Protein AF-A0A521TVI6-F1 (afdb_monomer_lite)

Foldseek 3Di:
DDDDDDDDDDDDDDDDDDDDDDDDDDDDDDDDDDDDDDDDDDDDDDDDDDDDDDDDDDDDDDDDDDDDDDDPDDDDDDDDDDDDPDDDDDDDDDDDDDDDDDDDDDDDDDDDDPPPPPPPPPPPPPPDDDPVNVVVVVVVVVVCCVVVVVVVVVVVLVVQLVQVVVQQVLLVQLQVVLQVVCVVVVQRWGAWWAFPVPDAAAQDWAAADQVNQCVTPRSVSSVDGDRGTHQWTWTWDIDSFKIKIKTWHHNHRDPDIWMWIKMWGDDPNDIDIDDIDTDPSDD

Secondary structure (DSSP, 8-state):
------------------------------PPPP--------------------PPP-------------------------------------PPP------------------------------PPPHHHHHHHHHHHHHHHHHHHHHHHHHHHHHHHHHHHHHHHHHHHHHHHHHHHHHHTT---PPPEEEESSS---SSPBPP-HHHHHHSHHHHHHT----S-BSSEEEEEE-SSEEEEEEEE-SS-SSS-EEEEEEEEEETTEEEEPPPEEESS--

pLDDT: mean 70.64, std 24.31, range [31.67, 97.88]

Radius of gyration: 43.52 Å; chains: 1; bounding box: 159×69×102 Å

Structure (mmCIF, N/CA/C/O backbone):
data_AF-A0A521TVI6-F1
#
_entry.id   AF-A0A521TVI6-F1
#
loop_
_atom_site.group_PDB
_atom_site.id
_atom_site.type_symbol
_atom_site.label_atom_id
_atom_site.label_alt_id
_atom_site.label_comp_id
_atom_site.label_asym_id
_atom_site.label_entity_id
_atom_site.label_seq_id
_atom_site.pdbx_PDB_ins_code
_atom_site.Cartn_x
_atom_site.Cartn_y
_atom_site.Cartn_z
_atom_site.occupancy
_atom_site.B_iso_or_equiv
_atom_site.auth_seq_id
_atom_site.auth_comp_id
_atom_site.auth_asym_id
_atom_site.auth_atom_id
_atom_site.pdbx_PDB_model_num
ATOM 1 N N . MET A 1 1 ? 85.795 -4.656 10.833 1.00 37.31 1 MET A N 1
ATOM 2 C CA . MET A 1 1 ? 85.989 -5.191 9.469 1.00 37.31 1 MET A CA 1
ATOM 3 C C . MET A 1 1 ? 84.798 -4.798 8.601 1.00 37.31 1 MET A C 1
ATOM 5 O O . MET A 1 1 ? 83.699 -5.205 8.928 1.00 37.31 1 MET A O 1
ATOM 9 N N . VAL A 1 2 ? 85.069 -3.986 7.564 1.00 40.09 2 VAL A N 1
ATOM 10 C CA . VAL A 1 2 ? 84.454 -3.986 6.208 1.00 40.09 2 VAL A CA 1
ATOM 11 C C . VAL A 1 2 ? 82.924 -3.766 6.133 1.00 40.09 2 VAL A C 1
ATOM 13 O O . VAL A 1 2 ? 82.156 -4.646 6.480 1.00 40.09 2 VAL A O 1
ATOM 16 N N . ALA A 1 3 ? 82.442 -2.541 5.858 1.00 42.25 3 ALA A N 1
ATOM 17 C CA . ALA A 1 3 ? 82.141 -1.938 4.532 1.00 42.25 3 ALA A CA 1
ATOM 18 C C . ALA A 1 3 ? 80.936 -2.608 3.815 1.00 42.25 3 ALA A C 1
ATOM 20 O O . ALA A 1 3 ? 80.924 -3.815 3.649 1.00 42.25 3 ALA A O 1
ATOM 21 N N . ALA A 1 4 ? 79.887 -1.895 3.379 1.00 48.59 4 ALA A N 1
ATOM 22 C CA . ALA A 1 4 ? 79.954 -1.006 2.218 1.00 48.59 4 ALA A CA 1
ATOM 23 C C . ALA A 1 4 ? 78.851 0.081 2.152 1.00 48.59 4 ALA A C 1
ATOM 25 O O . ALA A 1 4 ? 77.719 -0.080 2.597 1.00 48.59 4 ALA A O 1
ATOM 26 N N . ARG A 1 5 ? 79.259 1.185 1.518 1.00 50.66 5 ARG A N 1
ATOM 27 C CA . ARG A 1 5 ? 78.551 2.399 1.078 1.00 50.66 5 ARG A CA 1
ATOM 28 C C . ARG A 1 5 ? 78.097 2.240 -0.383 1.00 50.66 5 ARG A C 1
ATOM 30 O O . ARG A 1 5 ? 78.875 1.710 -1.168 1.00 50.66 5 ARG A O 1
ATOM 37 N N . SER A 1 6 ? 77.001 2.891 -0.788 1.00 49.97 6 SER A N 1
ATOM 38 C CA . SER A 1 6 ? 76.858 3.536 -2.117 1.00 49.97 6 SER A CA 1
ATOM 39 C C . SER A 1 6 ? 75.683 4.534 -2.081 1.00 49.97 6 SER A C 1
ATOM 41 O O . SER A 1 6 ? 74.563 4.126 -1.804 1.00 49.97 6 SER A O 1
ATOM 43 N N . ARG A 1 7 ? 75.931 5.854 -1.973 1.00 51.94 7 ARG A N 1
ATOM 44 C CA . ARG A 1 7 ? 75.989 6.891 -3.045 1.00 51.94 7 ARG A CA 1
ATOM 45 C C . ARG A 1 7 ? 74.687 7.022 -3.860 1.00 51.94 7 ARG A C 1
ATOM 47 O O . ARG A 1 7 ? 74.308 6.103 -4.562 1.00 51.94 7 ARG A O 1
ATOM 54 N N . HIS A 1 8 ? 73.916 8.094 -3.641 1.00 44.41 8 HIS A N 1
ATOM 55 C CA . HIS A 1 8 ? 73.967 9.412 -4.322 1.00 44.41 8 HIS A CA 1
ATOM 56 C C . HIS A 1 8 ? 73.487 9.395 -5.784 1.00 44.41 8 HIS A C 1
ATOM 58 O O . HIS A 1 8 ? 74.221 8.918 -6.640 1.00 44.41 8 HIS A O 1
ATOM 64 N N . GLN A 1 9 ? 72.358 10.068 -6.062 1.00 47.34 9 GLN A N 1
ATOM 65 C CA . GLN A 1 9 ? 72.306 11.319 -6.848 1.00 47.34 9 GLN A CA 1
ATOM 66 C C . GLN A 1 9 ? 70.914 12.002 -6.750 1.00 47.34 9 GLN A C 1
ATOM 68 O O . GLN A 1 9 ? 69.881 11.348 -6.820 1.00 47.34 9 GLN A O 1
ATOM 73 N N . HIS A 1 10 ? 70.944 13.320 -6.514 1.00 45.84 10 HIS A N 1
ATOM 74 C CA . HIS A 1 10 ? 69.866 14.336 -6.554 1.00 45.84 10 HIS A CA 1
ATOM 75 C C . HIS A 1 10 ? 69.701 14.886 -8.008 1.00 45.84 10 HIS A C 1
ATOM 77 O O . HIS A 1 10 ? 70.364 14.317 -8.876 1.00 45.84 10 HIS A O 1
ATOM 83 N N . PRO A 1 11 ? 69.050 16.045 -8.327 1.00 62.00 11 PRO A N 1
ATOM 84 C CA . PRO A 1 11 ? 68.030 16.897 -7.653 1.00 62.00 11 PRO A CA 1
ATOM 85 C C . PRO A 1 11 ? 66.870 17.388 -8.579 1.00 62.00 11 PRO A C 1
ATOM 87 O O . PRO A 1 11 ? 66.845 17.086 -9.765 1.00 62.00 11 PRO A O 1
ATOM 90 N N . HIS A 1 12 ? 65.990 18.232 -7.999 1.00 44.62 12 HIS A N 1
ATOM 91 C CA . HIS A 1 12 ? 65.273 19.430 -8.527 1.00 44.62 12 HIS A CA 1
ATOM 92 C C . HIS A 1 12 ? 63.755 19.365 -8.225 1.00 44.62 12 HIS A C 1
ATOM 94 O O . HIS A 1 12 ? 63.050 18.552 -8.802 1.00 44.62 12 HIS A O 1
ATOM 100 N N . ALA A 1 13 ? 63.249 19.983 -7.139 1.00 41.56 13 ALA A N 1
ATOM 101 C CA . ALA A 1 13 ? 62.879 21.410 -6.951 1.00 41.56 13 ALA A CA 1
ATOM 102 C C . ALA A 1 13 ? 61.724 21.849 -7.886 1.00 41.56 13 ALA A C 1
ATOM 104 O O . ALA A 1 13 ? 61.851 21.670 -9.085 1.00 41.56 13 ALA A O 1
ATOM 105 N N . ALA A 1 14 ? 60.606 22.474 -7.492 1.00 51.25 14 ALA A N 1
ATOM 106 C CA . ALA A 1 14 ? 60.060 22.976 -6.224 1.00 51.25 14 ALA A CA 1
ATOM 107 C C . ALA A 1 14 ? 58.521 23.240 -6.443 1.00 51.25 14 ALA A C 1
ATOM 109 O O . ALA A 1 14 ? 57.920 22.460 -7.173 1.00 51.25 14 ALA A O 1
ATOM 110 N N . PRO A 1 15 ? 57.829 24.233 -5.839 1.00 51.81 15 PRO A N 1
ATOM 111 C CA . PRO A 1 15 ? 56.794 24.029 -4.816 1.00 51.81 15 PRO A CA 1
ATOM 112 C C . PRO A 1 15 ? 55.388 24.570 -5.192 1.00 51.81 15 PRO A C 1
ATOM 114 O O . PRO A 1 15 ? 55.224 25.237 -6.207 1.00 51.81 15 PRO A O 1
ATOM 117 N N . GLY A 1 16 ? 54.390 24.379 -4.314 1.00 40.59 16 GLY A N 1
ATOM 118 C CA . GLY A 1 16 ? 53.224 25.280 -4.259 1.00 40.59 16 GLY A CA 1
ATOM 119 C C . GLY A 1 16 ? 51.870 24.648 -3.929 1.00 40.59 16 GLY A C 1
ATOM 120 O O . GLY A 1 16 ? 51.081 24.353 -4.815 1.00 40.59 16 GLY A O 1
ATOM 121 N N . THR A 1 17 ? 51.589 24.507 -2.634 1.00 42.97 17 THR A N 1
ATOM 122 C CA . THR A 1 17 ? 50.255 24.438 -1.997 1.00 42.97 17 THR A CA 1
ATOM 123 C C . THR A 1 17 ? 49.372 25.627 -2.434 1.00 42.97 17 THR A C 1
ATOM 125 O O . THR A 1 17 ? 49.917 26.699 -2.657 1.00 42.97 17 THR A O 1
ATOM 128 N N . SER A 1 18 ? 48.039 25.567 -2.546 1.00 38.59 18 SER A N 1
ATOM 129 C CA . SER A 1 18 ? 47.108 25.489 -1.408 1.00 38.59 18 SER A CA 1
ATOM 130 C C . SER A 1 18 ? 45.623 25.521 -1.849 1.00 38.59 18 SER A C 1
ATOM 132 O O . SER A 1 18 ? 45.249 26.353 -2.665 1.00 38.59 18 SER A O 1
ATOM 134 N N . VAL A 1 19 ? 44.799 24.683 -1.201 1.00 42.38 19 VAL A N 1
ATOM 135 C CA . VAL A 1 19 ? 43.478 24.981 -0.582 1.00 42.38 19 VAL A CA 1
ATOM 136 C C . VAL A 1 19 ? 42.316 25.542 -1.442 1.00 42.38 19 VAL A C 1
ATOM 138 O O . VAL A 1 19 ? 42.231 26.727 -1.720 1.00 42.38 19 VAL A O 1
ATOM 141 N N . GLY A 1 20 ? 41.344 24.668 -1.743 1.00 39.41 20 GLY A N 1
ATOM 142 C CA . GLY A 1 20 ? 39.986 24.647 -1.152 1.00 39.41 20 GLY A CA 1
ATOM 143 C C . GLY A 1 20 ? 39.009 25.847 -1.212 1.00 39.41 20 GLY A C 1
ATOM 144 O O . GLY A 1 20 ? 39.080 26.716 -0.354 1.00 39.41 20 GLY A O 1
ATOM 145 N N . HIS A 1 21 ? 37.956 25.677 -2.044 1.00 39.56 21 HIS A N 1
ATOM 146 C CA . HIS A 1 21 ? 36.517 26.059 -1.878 1.00 39.56 21 HIS A CA 1
ATOM 147 C C . HIS A 1 21 ? 36.108 27.554 -1.988 1.00 39.56 21 HIS A C 1
ATOM 149 O O . HIS A 1 21 ? 36.917 28.425 -1.698 1.00 39.56 21 HIS A O 1
ATOM 155 N N . PRO A 1 22 ? 34.814 27.900 -2.224 1.00 47.47 22 PRO A N 1
ATOM 156 C CA . PRO A 1 22 ? 33.768 27.310 -3.079 1.00 47.47 22 PRO A CA 1
ATOM 157 C C . PRO A 1 22 ? 33.144 28.343 -4.065 1.00 47.47 22 PRO A C 1
ATOM 159 O O . PRO A 1 22 ? 33.321 29.551 -3.938 1.00 47.47 22 PRO A O 1
ATOM 162 N N . CYS A 1 23 ? 32.362 27.867 -5.043 1.00 34.25 23 CYS A N 1
ATOM 163 C CA . CYS A 1 23 ? 31.588 28.716 -5.960 1.00 34.25 23 CYS A CA 1
ATOM 164 C C . CYS A 1 23 ? 30.374 29.358 -5.266 1.00 34.25 23 CYS A C 1
ATOM 166 O O . CYS A 1 23 ? 29.476 28.657 -4.805 1.00 34.25 23 CYS A O 1
ATOM 168 N N . THR A 1 24 ? 30.299 30.689 -5.290 1.00 39.38 24 THR A N 1
ATOM 169 C CA . THR A 1 24 ? 29.075 31.460 -5.024 1.00 39.38 24 THR A CA 1
ATOM 170 C C . THR A 1 24 ? 28.663 32.225 -6.278 1.00 39.38 24 THR A C 1
ATOM 172 O O . THR A 1 24 ? 29.414 33.066 -6.770 1.00 39.38 24 THR A O 1
ATOM 175 N N . LEU A 1 25 ? 27.456 31.945 -6.772 1.00 42.22 25 LEU A N 1
ATOM 176 C CA . LEU A 1 25 ? 26.768 32.709 -7.812 1.00 42.22 25 LEU A CA 1
ATOM 177 C C . LEU A 1 25 ? 26.303 34.063 -7.259 1.00 42.22 25 LEU A C 1
ATOM 179 O O . LEU A 1 25 ? 25.653 34.122 -6.215 1.00 42.22 25 LEU A O 1
ATOM 183 N N . LYS A 1 26 ? 26.574 35.146 -7.996 1.00 33.47 26 LYS A N 1
ATOM 184 C CA . LYS A 1 26 ? 25.921 36.445 -7.805 1.00 33.47 26 LYS A CA 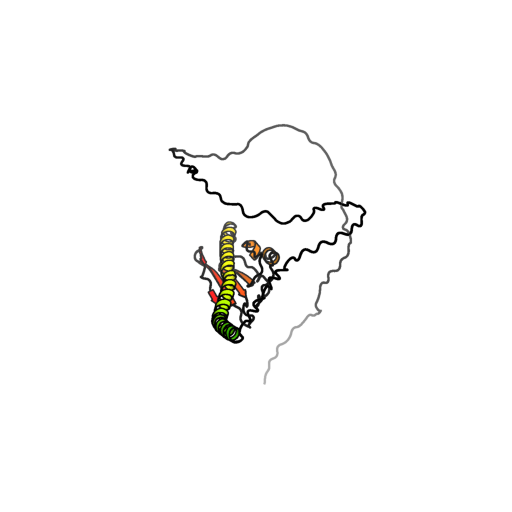1
ATOM 185 C C . LYS A 1 26 ? 25.581 37.055 -9.165 1.00 33.47 26 LYS A C 1
ATOM 187 O O . LYS A 1 26 ? 26.403 37.062 -10.073 1.00 33.47 26 LYS A O 1
ATOM 192 N N . ALA A 1 27 ? 24.337 37.511 -9.277 1.00 42.59 27 ALA A N 1
ATOM 193 C CA . ALA A 1 27 ? 23.729 38.120 -10.454 1.00 42.59 27 ALA A CA 1
ATOM 194 C C . ALA A 1 27 ? 24.432 39.418 -10.895 1.00 42.59 27 ALA A C 1
ATOM 196 O O . ALA A 1 27 ? 24.873 40.197 -10.051 1.00 42.59 27 ALA A O 1
ATOM 197 N N . GLY A 1 28 ? 24.467 39.680 -12.207 1.00 34.28 28 GLY A N 1
ATOM 198 C CA . GLY A 1 28 ? 25.013 40.926 -12.752 1.00 34.28 28 GLY A CA 1
ATOM 199 C C . GLY A 1 28 ? 25.040 40.985 -14.279 1.00 34.28 28 GLY A C 1
ATOM 200 O O . GLY A 1 28 ? 26.025 40.631 -14.908 1.00 34.28 28 GLY A O 1
ATOM 201 N N . ASN A 1 29 ? 23.927 41.447 -14.837 1.00 41.88 29 ASN A N 1
ATOM 202 C CA . ASN A 1 29 ? 23.701 42.010 -16.169 1.00 41.88 29 ASN A CA 1
ATOM 203 C C . ASN A 1 29 ? 24.924 42.698 -16.836 1.00 41.88 29 ASN A C 1
ATOM 205 O O . ASN A 1 29 ? 25.321 43.756 -16.357 1.00 41.88 29 ASN A O 1
ATOM 209 N N . VAL A 1 30 ? 25.440 42.192 -17.971 1.00 40.28 30 VAL A N 1
ATOM 210 C CA . VAL A 1 30 ? 26.158 42.992 -18.996 1.00 40.28 30 VAL A CA 1
ATOM 211 C C . VAL A 1 30 ? 26.038 42.299 -20.364 1.00 40.28 30 VAL A C 1
ATOM 213 O O . VAL A 1 30 ? 26.246 41.094 -20.471 1.00 40.28 30 VAL A O 1
ATOM 216 N N . GLY A 1 31 ? 25.641 43.057 -21.388 1.00 35.75 31 GLY A N 1
ATOM 217 C CA . GLY A 1 31 ? 25.237 42.562 -22.705 1.00 35.75 31 GLY A CA 1
ATOM 218 C C . GLY A 1 31 ? 26.348 42.013 -23.605 1.00 35.75 31 GLY A C 1
ATOM 219 O O . GLY A 1 31 ? 27.528 42.318 -23.451 1.00 35.75 31 GLY A O 1
ATOM 220 N N . CYS A 1 32 ? 25.921 41.241 -24.606 1.00 33.50 32 CYS A N 1
ATOM 221 C CA . CYS A 1 32 ? 26.752 40.815 -25.729 1.00 33.50 32 CYS A CA 1
ATOM 222 C C . CYS A 1 32 ? 26.485 41.692 -26.967 1.00 33.50 32 CYS A C 1
ATOM 224 O O . CYS A 1 32 ? 25.325 42.013 -27.240 1.00 33.50 32 CYS A O 1
ATOM 226 N N . PRO A 1 33 ? 27.531 42.065 -27.727 1.00 47.97 33 PRO A N 1
ATOM 227 C CA . PRO A 1 33 ? 27.401 42.847 -28.943 1.00 47.97 33 PRO A CA 1
ATOM 228 C C . PRO A 1 33 ? 27.082 41.973 -30.166 1.00 47.97 33 PRO A C 1
ATOM 230 O O . PRO A 1 33 ? 27.445 40.803 -30.259 1.00 47.97 33 PRO A O 1
ATOM 233 N N . ILE A 1 34 ? 26.406 42.622 -31.107 1.00 47.62 34 ILE A N 1
ATOM 234 C CA . ILE A 1 34 ? 26.083 42.213 -32.477 1.00 47.62 34 ILE A CA 1
ATOM 235 C C . ILE A 1 34 ? 27.384 41.964 -33.269 1.00 47.62 34 ILE A C 1
ATOM 237 O O . ILE A 1 34 ? 28.386 42.638 -33.015 1.00 47.62 34 ILE A O 1
ATOM 241 N N . PRO A 1 35 ? 27.351 41.123 -34.315 1.00 43.41 35 PRO A N 1
ATOM 242 C CA . PRO A 1 35 ? 27.855 41.621 -35.590 1.00 43.41 35 PRO A CA 1
ATOM 243 C C . PRO A 1 35 ? 26.859 41.420 -36.734 1.00 43.41 35 PRO A C 1
ATOM 245 O O . PRO A 1 35 ? 26.353 40.334 -37.008 1.00 43.41 35 PRO A O 1
ATOM 248 N N . SER A 1 36 ? 26.595 42.539 -37.393 1.00 43.66 36 SER A N 1
ATOM 249 C CA . SER A 1 36 ? 25.948 42.689 -38.683 1.00 43.66 36 SER A CA 1
ATOM 250 C C . SER A 1 36 ? 26.912 42.329 -39.817 1.00 43.66 36 SER A C 1
ATOM 252 O O . SER A 1 36 ? 28.081 42.702 -39.783 1.00 43.66 36 SER A O 1
ATOM 254 N N . SER A 1 37 ? 26.391 41.664 -40.851 1.00 36.97 37 SER A N 1
ATOM 255 C CA . SER A 1 37 ? 26.458 42.065 -42.272 1.00 36.97 37 SER A CA 1
ATOM 256 C C . SER A 1 37 ? 26.536 40.856 -43.209 1.00 36.97 37 SER A C 1
ATOM 258 O O . SER A 1 37 ? 27.515 40.122 -43.223 1.00 36.97 37 SER A O 1
ATOM 260 N N . LEU A 1 38 ? 25.479 40.671 -44.002 1.00 41.81 38 LEU A N 1
ATOM 261 C CA . LEU A 1 38 ? 25.538 40.500 -45.458 1.00 41.81 38 LEU A CA 1
ATOM 262 C C . LEU A 1 38 ? 24.100 40.424 -45.978 1.00 41.81 38 LEU A C 1
ATOM 264 O O . LEU A 1 38 ? 23.424 39.402 -45.914 1.00 41.81 38 LEU A O 1
ATOM 268 N N . THR A 1 39 ? 23.626 41.578 -46.428 1.00 42.38 39 THR A N 1
ATOM 269 C CA . THR A 1 39 ? 22.521 41.727 -47.369 1.00 42.38 39 THR A CA 1
ATOM 270 C C . THR A 1 39 ? 23.005 41.291 -48.750 1.00 42.38 39 THR A C 1
ATOM 272 O O . THR A 1 39 ? 24.037 41.795 -49.185 1.00 42.38 39 THR A O 1
ATOM 275 N N . ASP A 1 40 ? 22.258 40.449 -49.456 1.00 32.84 40 ASP A N 1
ATOM 276 C CA . ASP A 1 40 ? 21.719 40.883 -50.746 1.00 32.84 40 ASP A CA 1
ATOM 277 C C . ASP A 1 40 ? 20.507 40.044 -51.154 1.00 32.84 40 ASP A C 1
ATOM 279 O O . ASP A 1 40 ? 20.366 38.861 -50.841 1.00 32.84 40 ASP A O 1
ATOM 283 N N . GLU A 1 41 ? 19.602 40.753 -51.795 1.00 37.38 41 GLU A N 1
ATOM 284 C CA . GLU A 1 41 ? 18.241 40.428 -52.143 1.00 37.38 41 GLU A CA 1
ATOM 285 C C . GLU A 1 41 ? 18.184 39.832 -53.560 1.00 37.38 41 GLU A C 1
ATOM 287 O O . GLU A 1 41 ? 18.997 40.143 -54.426 1.00 37.38 41 GLU A O 1
ATOM 292 N N . SER A 1 42 ? 17.114 39.080 -53.824 1.00 36.16 42 SER A N 1
ATOM 293 C CA . SER A 1 42 ? 16.306 39.161 -55.051 1.00 36.16 42 SER A CA 1
ATOM 294 C C . SER A 1 42 ? 16.189 37.920 -55.956 1.00 36.16 42 SER A C 1
ATOM 296 O O . SER A 1 42 ? 17.144 37.279 -56.381 1.00 36.16 42 SER A O 1
ATOM 298 N N . ARG A 1 43 ? 14.914 37.723 -56.332 1.00 32.69 43 ARG A N 1
ATOM 299 C CA . ARG A 1 43 ? 14.330 37.024 -57.494 1.00 32.69 43 ARG A CA 1
ATOM 300 C C . ARG A 1 43 ? 13.912 35.557 -57.375 1.00 32.69 43 ARG A C 1
ATOM 302 O O . ARG A 1 43 ? 14.616 34.622 -57.726 1.00 32.69 43 ARG A O 1
ATOM 309 N N . HIS A 1 44 ? 12.607 35.426 -57.121 1.00 39.28 44 HIS A N 1
ATOM 310 C CA . HIS A 1 44 ? 11.705 34.566 -57.897 1.00 39.28 44 HIS A CA 1
ATOM 311 C C . HIS A 1 44 ? 11.908 34.697 -59.423 1.00 39.28 44 HIS A C 1
ATOM 313 O O . HIS A 1 44 ? 12.157 35.800 -59.919 1.00 39.28 44 HIS A O 1
ATOM 319 N N . PRO A 1 45 ? 11.666 33.610 -60.181 1.00 50.25 45 PRO A N 1
ATOM 320 C CA . PRO A 1 45 ? 10.390 33.510 -60.896 1.00 50.25 45 PRO A CA 1
ATOM 321 C C . PRO A 1 45 ? 9.732 32.116 -60.874 1.00 50.25 45 PRO A C 1
ATOM 323 O O . PRO A 1 45 ? 10.325 31.098 -60.535 1.00 50.25 45 PRO A O 1
ATOM 326 N N . LYS A 1 46 ? 8.445 32.133 -61.234 1.00 40.00 46 LYS A N 1
ATOM 327 C CA . LYS A 1 46 ? 7.496 31.019 -61.356 1.00 40.00 46 LYS A CA 1
ATOM 328 C C . LYS A 1 46 ? 7.855 30.052 -62.496 1.00 40.00 46 LYS A C 1
ATOM 330 O O . LYS A 1 46 ? 8.259 30.514 -63.558 1.00 40.00 46 LYS A O 1
ATOM 335 N N . GLY A 1 47 ? 7.474 28.776 -62.346 1.00 33.88 47 GLY A N 1
ATOM 336 C CA . GLY A 1 47 ? 6.942 27.997 -63.472 1.00 33.88 47 GLY A CA 1
ATOM 337 C C . GLY A 1 47 ? 7.246 26.494 -63.521 1.00 33.88 47 GLY A C 1
ATOM 338 O O . GLY A 1 47 ? 8.342 26.109 -63.890 1.00 33.88 47 GLY A O 1
ATOM 339 N N . VAL A 1 48 ? 6.176 25.705 -63.339 1.00 34.62 48 VAL A N 1
ATOM 340 C CA . VAL A 1 48 ? 5.828 24.466 -64.077 1.00 34.62 48 VAL A CA 1
ATOM 341 C C . VAL A 1 48 ? 6.549 23.148 -63.730 1.00 34.62 48 VAL A C 1
ATOM 343 O O . VAL A 1 48 ? 7.719 22.962 -64.027 1.00 34.62 48 VAL A O 1
ATOM 346 N N . GLY A 1 49 ? 5.745 22.159 -63.303 1.00 32.59 49 GLY A N 1
ATOM 347 C CA . GLY A 1 49 ? 5.829 20.798 -63.855 1.00 32.59 49 GLY A CA 1
ATOM 348 C C . GLY A 1 49 ? 5.985 19.637 -62.867 1.00 32.59 49 GLY A C 1
ATOM 349 O O . GLY A 1 49 ? 7.073 19.430 -62.363 1.00 32.59 49 GLY A O 1
ATOM 350 N N . GLN A 1 50 ? 4.914 18.833 -62.752 1.00 38.09 50 GLN A N 1
ATOM 351 C CA . GLN A 1 50 ? 4.903 17.361 -62.567 1.00 38.09 50 GLN A CA 1
ATOM 352 C C . GLN A 1 50 ? 5.475 16.835 -61.226 1.00 38.09 50 GLN A C 1
ATOM 354 O O . GLN A 1 50 ? 6.615 17.064 -60.873 1.00 38.09 50 GLN A O 1
ATOM 359 N N . GLY A 1 51 ? 4.737 16.137 -60.362 1.00 32.78 51 GLY A N 1
ATOM 360 C CA . GLY A 1 51 ? 3.844 15.019 -60.643 1.00 32.78 51 GLY A CA 1
ATOM 361 C C . GLY A 1 51 ? 4.574 13.707 -60.343 1.00 32.78 51 GLY A C 1
ATOM 362 O O . GLY A 1 51 ? 5.275 13.206 -61.208 1.00 32.78 51 GLY A O 1
ATOM 363 N N . SER A 1 52 ? 4.429 13.166 -59.128 1.00 39.84 52 SER A N 1
ATOM 364 C CA . SER A 1 52 ? 4.241 11.725 -58.854 1.00 39.84 52 SER A CA 1
ATOM 365 C C . SER A 1 52 ? 4.386 11.420 -57.360 1.00 39.84 52 SER A C 1
ATOM 367 O O . SER A 1 52 ? 5.449 11.533 -56.758 1.00 39.84 52 SER A O 1
ATOM 369 N N . CYS A 1 53 ? 3.267 11.010 -56.769 1.00 31.67 53 CYS A N 1
ATOM 370 C CA . CYS A 1 53 ? 3.227 10.261 -55.526 1.00 31.67 53 CYS A CA 1
ATOM 371 C C . CYS A 1 53 ? 3.753 8.847 -55.801 1.00 31.67 53 CYS A C 1
ATOM 373 O O . CYS A 1 53 ? 3.314 8.191 -56.747 1.00 31.67 53 CYS A O 1
ATOM 375 N N . PHE A 1 54 ? 4.690 8.390 -54.979 1.00 32.28 54 PHE A N 1
ATOM 376 C CA . PHE A 1 54 ? 5.227 7.038 -55.029 1.00 32.28 54 PHE A CA 1
ATOM 377 C C . PHE A 1 54 ? 4.268 6.096 -54.282 1.00 32.28 54 PHE A C 1
ATOM 379 O O . PHE A 1 54 ? 4.095 6.224 -53.072 1.00 32.28 54 PHE A O 1
ATOM 386 N N . ASN A 1 55 ? 3.619 5.181 -55.008 1.00 49.44 55 ASN A N 1
ATOM 387 C CA . ASN A 1 55 ? 2.860 4.061 -54.439 1.00 49.44 55 ASN A CA 1
ATOM 388 C C . ASN A 1 55 ? 3.766 2.818 -54.326 1.00 49.44 55 ASN A C 1
ATOM 390 O O . ASN A 1 55 ? 4.540 2.564 -55.251 1.00 49.44 55 ASN A O 1
ATOM 394 N N . PRO A 1 56 ? 3.626 1.986 -53.278 1.00 56.69 56 PRO A N 1
ATOM 395 C CA . PRO A 1 56 ? 4.166 0.627 -53.260 1.00 56.69 56 PRO A CA 1
ATOM 396 C C . PRO A 1 56 ? 3.259 -0.367 -54.027 1.00 56.69 56 PRO A C 1
ATOM 398 O O . PRO A 1 56 ? 2.036 -0.196 -54.033 1.00 56.69 56 PRO A O 1
ATOM 401 N N . PRO A 1 57 ? 3.814 -1.422 -54.659 1.00 53.19 57 PRO A N 1
ATOM 402 C CA . PRO A 1 57 ? 3.025 -2.464 -55.311 1.00 53.19 57 PRO A CA 1
ATOM 403 C C . PRO A 1 57 ? 2.486 -3.478 -54.293 1.00 53.19 57 PRO A C 1
ATOM 405 O O . PRO A 1 57 ? 3.195 -3.920 -53.390 1.00 53.19 57 PRO A O 1
ATOM 408 N N . GLY A 1 58 ? 1.211 -3.833 -54.453 1.00 39.62 58 GLY A N 1
ATOM 409 C CA . GLY A 1 58 ? 0.498 -4.768 -53.590 1.00 39.62 58 GLY A CA 1
ATOM 410 C C . GLY A 1 58 ? 0.643 -6.238 -53.974 1.00 39.62 58 GLY A C 1
ATOM 411 O O . GLY A 1 58 ? 1.351 -6.599 -54.907 1.00 39.62 58 GLY A O 1
ATOM 412 N N . THR A 1 59 ? -0.093 -7.082 -53.253 1.00 41.50 59 THR A N 1
ATOM 413 C CA . THR A 1 59 ? -0.911 -8.183 -53.795 1.00 41.50 59 THR A CA 1
ATOM 414 C C . THR A 1 59 ? -1.739 -8.784 -52.655 1.00 41.50 59 THR A C 1
ATOM 416 O O . THR A 1 59 ? -1.206 -9.324 -51.693 1.00 41.50 59 THR A O 1
ATOM 419 N N . MET A 1 60 ? -3.063 -8.659 -52.762 1.00 38.81 60 MET A N 1
ATOM 420 C CA . MET A 1 60 ? -4.017 -9.586 -52.144 1.00 38.81 60 MET A CA 1
ATOM 421 C C . MET A 1 60 ? -4.257 -10.745 -53.124 1.00 38.81 60 MET A C 1
ATOM 423 O O . MET A 1 60 ? -4.050 -10.576 -54.330 1.00 38.81 60 MET A O 1
ATOM 427 N N . PRO A 1 61 ? -4.845 -11.849 -52.647 1.00 51.41 61 PRO A N 1
ATOM 428 C CA . PRO A 1 61 ? -6.074 -12.291 -53.287 1.00 51.41 61 PRO A CA 1
ATOM 429 C C . PRO A 1 61 ? -7.219 -12.409 -52.280 1.00 51.41 61 PRO A C 1
ATOM 431 O O . PRO A 1 61 ? -7.049 -12.820 -51.134 1.00 51.41 61 PRO A O 1
ATOM 434 N N . ALA A 1 62 ? -8.394 -12.007 -52.752 1.00 37.91 62 ALA A N 1
ATOM 435 C CA . ALA A 1 62 ? -9.673 -12.184 -52.096 1.00 37.91 62 ALA A CA 1
ATOM 436 C C . ALA A 1 62 ? -10.222 -13.583 -52.393 1.00 37.91 62 ALA A C 1
ATOM 438 O O . ALA A 1 62 ? -10.218 -13.998 -53.548 1.00 37.91 62 ALA A O 1
ATOM 439 N N . GLU A 1 63 ? -10.801 -14.239 -51.388 1.00 40.78 63 GLU A N 1
ATOM 440 C CA . GLU A 1 63 ? -11.961 -15.096 -51.615 1.00 40.78 63 GLU A CA 1
ATOM 441 C C . GLU A 1 63 ? -12.959 -14.938 -50.462 1.00 40.78 63 GLU A C 1
ATOM 443 O O . GLU A 1 63 ? -12.615 -14.742 -49.298 1.00 40.78 63 GLU A O 1
ATOM 448 N N . GLN A 1 64 ? -14.218 -14.898 -50.861 1.00 39.59 64 GLN A N 1
ATOM 449 C CA . GLN A 1 64 ? -15.389 -14.326 -50.217 1.00 39.59 64 GLN A CA 1
ATOM 450 C C . GLN A 1 64 ? -16.334 -15.468 -49.851 1.00 39.59 64 GLN A C 1
ATOM 452 O O . GLN A 1 64 ? -16.533 -16.296 -50.720 1.00 39.59 64 GLN A O 1
ATOM 457 N N . VAL A 1 65 ? -16.997 -15.462 -48.681 1.00 34.94 65 VAL A N 1
ATOM 458 C CA . VAL A 1 65 ? -18.405 -15.907 -48.489 1.00 34.94 65 VAL A CA 1
ATOM 459 C C . VAL A 1 65 ? -18.910 -15.471 -47.091 1.00 34.94 65 VAL A C 1
ATOM 461 O O . VAL A 1 65 ? -18.361 -15.892 -46.084 1.00 34.94 65 VAL A O 1
ATOM 464 N N . ARG A 1 66 ? -19.936 -14.589 -47.100 1.00 35.69 66 ARG A N 1
ATOM 465 C CA . ARG A 1 66 ? -21.239 -14.542 -46.357 1.00 35.69 66 ARG A CA 1
ATOM 466 C C . ARG A 1 66 ? -21.320 -15.165 -44.943 1.00 35.69 66 ARG A C 1
ATOM 468 O O . ARG A 1 66 ? -20.737 -16.201 -44.703 1.00 35.69 66 ARG A O 1
ATOM 475 N N . SER A 1 67 ? -22.142 -14.736 -43.982 1.00 33.00 67 SER A N 1
ATOM 476 C CA . SER A 1 67 ? -23.252 -13.775 -43.823 1.00 33.00 67 SER A CA 1
ATOM 477 C C . SER A 1 67 ? -23.612 -13.726 -42.320 1.00 33.00 67 SER A C 1
ATOM 479 O O . SER A 1 67 ? -23.101 -14.538 -41.556 1.00 33.00 67 SER A O 1
ATOM 481 N N . SER A 1 68 ? -24.584 -12.875 -41.959 1.00 40.53 68 SER A N 1
ATOM 482 C CA . SER A 1 68 ? -25.311 -12.811 -40.670 1.00 40.53 68 SER A CA 1
ATOM 483 C C . SER A 1 68 ? -24.570 -11.990 -39.608 1.00 40.53 68 SER A C 1
ATOM 485 O O . SER A 1 68 ? -23.604 -12.448 -39.021 1.00 40.53 68 SER A O 1
ATOM 487 N N . ALA A 1 69 ? -24.854 -10.705 -39.376 1.00 39.47 69 ALA A N 1
ATOM 488 C CA . ALA A 1 69 ? -26.144 -10.045 -39.159 1.00 39.47 69 ALA A CA 1
ATOM 489 C C . ALA A 1 69 ? -26.999 -10.762 -38.109 1.00 39.47 69 ALA A C 1
ATOM 491 O O . ALA A 1 69 ? -27.940 -11.451 -38.468 1.00 39.47 69 ALA A O 1
ATOM 492 N N . GLU A 1 70 ? -26.691 -10.535 -36.831 1.00 41.31 70 GLU A N 1
ATOM 493 C CA . GLU A 1 70 ? -27.655 -10.646 -35.734 1.00 41.31 70 GLU A CA 1
ATOM 494 C C . GLU A 1 70 ? -27.375 -9.542 -34.703 1.00 41.31 70 GLU A C 1
ATOM 496 O O . GLU A 1 70 ? -26.427 -9.577 -33.922 1.00 41.31 70 GLU A O 1
ATOM 501 N N . GLN A 1 71 ? -28.207 -8.502 -34.769 1.00 48.28 71 GLN A N 1
ATOM 502 C CA . GLN A 1 71 ? -28.417 -7.533 -33.701 1.00 48.28 71 GLN A CA 1
ATOM 503 C C . GLN A 1 71 ? -29.405 -8.146 -32.698 1.00 48.28 71 GLN A C 1
ATOM 505 O O . GLN A 1 71 ? -30.459 -8.616 -33.131 1.00 48.28 71 GLN A O 1
ATOM 510 N N . PRO A 1 72 ? -29.182 -8.072 -31.378 1.00 46.06 72 PRO A N 1
ATOM 511 C CA . PRO A 1 72 ? -30.268 -8.287 -30.438 1.00 46.06 72 PRO A CA 1
ATOM 512 C C . PRO A 1 72 ? -31.112 -7.011 -30.334 1.00 46.06 72 PRO A C 1
ATOM 514 O O . PRO A 1 72 ? -30.732 -6.008 -29.728 1.00 46.06 72 PRO A O 1
ATOM 517 N N . THR A 1 73 ? -32.289 -7.071 -30.951 1.00 43.66 73 THR A N 1
ATOM 518 C CA . THR A 1 73 ? -33.382 -6.114 -30.788 1.00 43.66 73 THR A CA 1
ATOM 519 C C . THR A 1 73 ? -33.811 -6.010 -29.326 1.00 43.66 73 THR A C 1
ATOM 521 O O . THR A 1 73 ? -34.136 -7.006 -28.679 1.00 43.66 73 THR A O 1
ATOM 524 N N . ILE A 1 74 ? -33.866 -4.772 -28.840 1.00 38.84 74 ILE A N 1
ATOM 525 C CA . ILE A 1 74 ? -34.378 -4.372 -27.530 1.00 38.84 74 ILE A CA 1
ATOM 526 C C . ILE A 1 74 ? -35.872 -4.713 -27.448 1.00 38.84 74 ILE A C 1
ATOM 528 O O . ILE A 1 74 ? -36.717 -4.066 -28.071 1.00 38.84 74 ILE A O 1
ATOM 532 N N . ALA A 1 75 ? -36.208 -5.725 -26.650 1.00 40.94 75 ALA A N 1
ATOM 533 C CA . ALA A 1 75 ? -37.584 -6.053 -26.312 1.00 40.94 75 ALA A CA 1
ATOM 534 C C . ALA A 1 75 ? -38.124 -5.053 -25.275 1.00 40.94 75 ALA A C 1
ATOM 536 O O . ALA A 1 75 ? -37.787 -5.094 -24.092 1.00 40.94 75 ALA A O 1
ATOM 537 N N . ARG A 1 76 ? -39.009 -4.158 -25.725 1.00 45.47 76 ARG A N 1
ATOM 538 C CA . ARG A 1 76 ? -39.913 -3.387 -24.864 1.00 45.47 76 ARG A CA 1
ATOM 539 C C . ARG A 1 76 ? -40.903 -4.332 -24.179 1.00 45.47 76 ARG A C 1
ATOM 541 O O . ARG A 1 76 ? -41.765 -4.908 -24.841 1.00 45.47 76 ARG A O 1
ATOM 548 N N . ARG A 1 77 ? -40.867 -4.401 -22.848 1.00 39.69 77 ARG A N 1
ATOM 549 C CA . ARG A 1 77 ? -42.011 -4.819 -22.027 1.00 39.69 77 ARG A CA 1
ATOM 550 C C . ARG A 1 77 ? -42.113 -3.975 -20.762 1.00 39.69 77 ARG A C 1
ATOM 552 O O . ARG A 1 77 ? -41.143 -3.836 -20.035 1.00 39.69 77 ARG A O 1
ATOM 559 N N . GLY A 1 78 ? -43.339 -3.520 -20.507 1.00 35.25 78 GLY A N 1
ATOM 560 C CA . GLY A 1 78 ? -43.912 -3.434 -19.165 1.00 35.25 78 GLY A CA 1
ATOM 561 C C . GLY A 1 78 ? -43.560 -2.194 -18.357 1.00 35.25 78 GLY A C 1
ATOM 562 O O . GLY A 1 78 ? -42.482 -2.098 -17.787 1.00 35.25 78 GLY A O 1
ATOM 563 N N . GLY A 1 79 ? -44.521 -1.276 -18.255 1.00 43.00 79 GLY A N 1
ATOM 564 C CA . GLY A 1 79 ? -44.485 -0.177 -17.303 1.00 43.00 79 GLY A CA 1
ATOM 565 C C . GLY A 1 79 ? -44.514 -0.659 -15.851 1.00 43.00 79 GLY A C 1
ATOM 566 O O . GLY A 1 79 ? -45.217 -1.600 -15.496 1.00 43.00 79 GLY A O 1
ATOM 567 N N . GLY A 1 80 ? -43.768 0.056 -15.019 1.00 33.56 80 GLY A N 1
ATOM 568 C CA . GLY A 1 80 ? -43.785 -0.016 -13.566 1.00 33.56 80 GLY A CA 1
ATOM 569 C C . GLY A 1 80 ? -43.050 1.216 -13.062 1.00 33.56 80 GLY A C 1
ATOM 570 O O . GLY A 1 80 ? -41.842 1.329 -13.241 1.00 33.56 80 GLY A O 1
ATOM 571 N N . GLY A 1 81 ? -43.799 2.196 -12.556 1.00 43.28 81 GLY A N 1
ATOM 572 C CA . GLY A 1 81 ? -43.286 3.512 -12.193 1.00 43.28 81 GLY A CA 1
ATOM 573 C C . GLY A 1 81 ? -42.188 3.447 -11.135 1.00 43.28 81 GLY A C 1
ATOM 574 O O . GLY A 1 81 ? -42.420 2.991 -10.018 1.00 43.28 81 GLY A O 1
ATOM 575 N N . PHE A 1 82 ? -41.017 3.981 -11.474 1.00 34.38 82 PHE A N 1
ATOM 576 C CA . PHE A 1 82 ? -39.973 4.290 -10.508 1.00 34.38 82 PHE A CA 1
ATOM 577 C C . PHE A 1 82 ? -39.965 5.802 -10.286 1.00 34.38 82 PHE A C 1
ATOM 579 O O . PHE A 1 82 ? -39.656 6.583 -11.187 1.00 34.38 82 PHE A O 1
ATOM 586 N N . ARG A 1 83 ? -40.404 6.218 -9.094 1.00 41.97 83 ARG A N 1
ATOM 587 C CA . ARG A 1 83 ? -40.399 7.620 -8.676 1.00 41.97 83 ARG A CA 1
ATOM 588 C C . ARG A 1 83 ? -38.955 8.094 -8.564 1.00 41.97 83 ARG A C 1
ATOM 590 O O . ARG A 1 83 ? -38.165 7.528 -7.814 1.00 41.97 83 ARG A O 1
ATOM 597 N N . ARG A 1 84 ? -38.660 9.151 -9.312 1.00 36.69 84 ARG A N 1
ATOM 598 C CA . ARG A 1 84 ? -37.447 9.959 -9.233 1.00 36.69 84 ARG A CA 1
ATOM 599 C C . ARG A 1 84 ? -37.383 10.580 -7.833 1.00 36.69 84 ARG A C 1
ATOM 601 O O . ARG A 1 84 ? -38.246 11.374 -7.475 1.00 36.69 84 ARG A O 1
ATOM 608 N N . TRP A 1 85 ? -36.418 10.146 -7.033 1.00 38.06 85 TRP A N 1
ATOM 609 C CA . TRP A 1 85 ? -35.999 10.838 -5.818 1.00 38.06 85 TRP A CA 1
ATOM 610 C C . TRP A 1 85 ? -34.902 11.835 -6.202 1.00 38.06 85 TRP A C 1
ATOM 612 O O . TRP A 1 85 ? -34.047 11.491 -7.014 1.00 38.06 85 TRP A O 1
ATOM 622 N N . HIS A 1 86 ? -34.942 13.008 -5.568 1.00 41.09 86 HIS A N 1
ATOM 623 C CA . HIS A 1 86 ? -34.077 14.185 -5.727 1.00 41.09 86 HIS A CA 1
ATOM 624 C C . HIS A 1 86 ? -34.444 15.142 -6.863 1.00 41.09 86 HIS A C 1
ATOM 626 O O . HIS A 1 86 ? -34.132 14.896 -8.020 1.00 41.09 86 HIS A O 1
ATOM 632 N N . ASP A 1 87 ? -35.130 16.224 -6.483 1.00 44.94 87 ASP A N 1
ATOM 633 C CA . ASP A 1 87 ? -34.652 17.606 -6.627 1.00 44.94 87 ASP A CA 1
ATOM 634 C C . ASP A 1 87 ? -35.612 18.516 -5.846 1.00 44.94 87 ASP A C 1
ATOM 636 O O . ASP A 1 87 ? -36.662 18.872 -6.359 1.00 44.94 87 ASP A O 1
ATOM 640 N N . ASP A 1 88 ? -35.289 18.834 -4.588 1.00 39.19 88 ASP A N 1
ATOM 641 C CA . ASP A 1 88 ? -35.907 19.945 -3.845 1.00 39.19 88 ASP A CA 1
ATOM 642 C C . ASP A 1 88 ? -34.986 20.353 -2.683 1.00 39.19 88 ASP A C 1
ATOM 644 O O . ASP A 1 88 ? -35.097 19.885 -1.548 1.00 39.19 88 ASP A O 1
ATOM 648 N N . CYS A 1 89 ? -34.042 21.246 -2.981 1.00 43.53 89 CYS A N 1
ATOM 649 C CA . CYS A 1 89 ? -33.339 22.038 -1.978 1.00 43.53 89 CYS A CA 1
ATOM 650 C C . CYS A 1 89 ? -33.627 23.526 -2.217 1.00 43.53 89 CYS A C 1
ATOM 652 O O . CYS A 1 89 ? -32.945 24.183 -2.989 1.00 43.53 89 CYS A O 1
ATOM 654 N N . ASN A 1 90 ? -34.635 24.011 -1.487 1.00 40.50 90 ASN A N 1
ATOM 655 C CA . ASN A 1 90 ? -34.633 25.251 -0.704 1.00 40.50 90 ASN A CA 1
ATOM 656 C C . ASN A 1 90 ? -34.359 26.589 -1.428 1.00 40.50 90 ASN A C 1
ATOM 658 O O . ASN A 1 90 ? -33.212 26.989 -1.603 1.00 40.50 90 ASN A O 1
ATOM 662 N N . ASP A 1 91 ? -35.432 27.347 -1.676 1.00 44.72 91 ASP A N 1
ATOM 663 C CA . ASP A 1 91 ? -35.393 28.745 -2.123 1.00 44.72 91 ASP A CA 1
ATOM 664 C C . ASP A 1 91 ? -36.202 29.623 -1.132 1.00 44.72 91 ASP A C 1
ATOM 666 O O . ASP A 1 91 ? -37.423 29.450 -1.030 1.00 44.72 91 ASP A O 1
ATOM 670 N N . PRO A 1 92 ? -35.581 30.516 -0.327 1.00 49.66 92 PRO A N 1
ATOM 671 C CA . PRO A 1 92 ? -36.262 31.157 0.796 1.00 49.66 92 PRO A CA 1
ATOM 672 C C . PRO A 1 92 ? -36.521 32.655 0.577 1.00 49.66 92 PRO A C 1
ATOM 674 O O . PRO A 1 92 ? -35.980 33.462 1.316 1.00 49.66 92 PRO A O 1
ATOM 677 N N . PHE A 1 93 ? -37.379 33.072 -0.365 1.00 46.88 93 PHE A N 1
ATOM 678 C CA . PHE A 1 93 ? -37.891 34.460 -0.376 1.00 46.88 93 PHE A CA 1
ATOM 679 C C . PHE A 1 93 ? -39.273 34.608 -1.028 1.00 46.88 93 PHE A C 1
ATOM 681 O O . PHE A 1 93 ? -39.397 34.742 -2.243 1.00 46.88 93 PHE A O 1
ATOM 688 N N . ARG A 1 94 ? -40.325 34.731 -0.206 1.00 50.53 94 ARG A N 1
ATOM 689 C CA . ARG A 1 94 ? -41.554 35.456 -0.584 1.00 50.53 94 ARG A CA 1
ATOM 690 C C . ARG A 1 94 ? -42.103 36.262 0.598 1.00 50.53 94 ARG A C 1
ATOM 692 O O . ARG A 1 94 ? -42.530 35.659 1.578 1.00 50.53 94 ARG A O 1
ATOM 699 N N . PRO A 1 95 ? -42.156 37.604 0.519 1.00 51.34 95 PRO A N 1
ATOM 700 C CA . PRO A 1 95 ? -42.894 38.417 1.474 1.00 51.34 95 PRO A CA 1
ATOM 701 C C . PRO A 1 95 ? -44.315 38.684 0.957 1.00 51.34 95 PRO A C 1
ATOM 703 O O . PRO A 1 95 ? -44.490 39.144 -0.173 1.00 51.34 95 PRO A O 1
ATOM 706 N N . ILE A 1 96 ? -45.335 38.465 1.792 1.00 51.88 96 ILE A N 1
ATOM 707 C CA . ILE A 1 96 ? -46.676 39.014 1.553 1.00 51.88 96 ILE A CA 1
ATOM 708 C C . ILE A 1 96 ? -46.876 40.240 2.444 1.00 51.88 96 ILE A C 1
ATOM 710 O O . ILE A 1 96 ? -46.855 40.169 3.670 1.00 51.88 96 ILE A O 1
ATOM 714 N N . ARG A 1 97 ? -47.044 41.378 1.767 1.00 46.47 97 ARG A N 1
ATOM 715 C CA . ARG A 1 97 ? -47.479 42.678 2.284 1.00 46.47 97 ARG A CA 1
ATOM 716 C C . ARG A 1 97 ? -48.985 42.654 2.551 1.00 46.47 97 ARG A C 1
ATOM 718 O O . ARG A 1 97 ? -49.730 42.102 1.748 1.00 46.47 97 ARG A O 1
ATOM 725 N N . GLY A 1 98 ? -49.429 43.356 3.591 1.00 39.31 98 GLY A N 1
ATOM 726 C CA . GLY A 1 98 ? -50.849 43.638 3.804 1.00 39.31 98 GLY A CA 1
ATOM 727 C C . GLY A 1 98 ? -51.129 44.432 5.075 1.00 39.31 98 GLY A C 1
ATOM 728 O O . GLY A 1 98 ? -51.542 43.870 6.079 1.00 39.31 98 GLY A O 1
ATOM 729 N N . SER A 1 99 ? -50.890 45.741 5.020 1.00 49.12 99 SER A N 1
ATOM 730 C CA . SER A 1 99 ? -51.357 46.752 5.974 1.00 49.12 99 SER A CA 1
ATOM 731 C C . SER A 1 99 ? -52.857 47.023 5.803 1.00 49.12 99 SER A C 1
ATOM 733 O O . SER A 1 99 ? -53.312 47.189 4.673 1.00 49.12 99 SER A O 1
ATOM 735 N N . GLY A 1 100 ? -53.600 47.169 6.903 1.00 39.94 100 GLY A N 1
ATOM 736 C CA . GLY A 1 100 ? -54.995 47.614 6.884 1.00 39.94 100 GLY A CA 1
ATOM 737 C C . GLY A 1 100 ? -55.457 48.108 8.253 1.00 39.94 100 GLY A C 1
ATOM 738 O O . GLY A 1 100 ? -55.571 47.342 9.200 1.00 39.94 100 GLY A O 1
ATOM 739 N N . THR A 1 101 ? -55.675 49.413 8.335 1.00 46.84 101 THR A N 1
ATOM 740 C CA . THR A 1 101 ? -56.113 50.219 9.480 1.00 46.84 101 THR A CA 1
ATOM 741 C C . THR A 1 101 ? -57.637 50.262 9.626 1.00 46.84 101 THR A C 1
ATOM 743 O O . THR A 1 101 ? -58.324 50.274 8.609 1.00 46.84 101 THR A O 1
ATOM 746 N N . SER A 1 102 ? -58.149 50.416 10.854 1.00 45.06 102 SER A N 1
ATOM 747 C CA . SER A 1 102 ? -59.317 51.239 11.284 1.00 45.06 102 SER A CA 1
ATOM 748 C C . SER A 1 102 ? -59.882 50.649 12.589 1.00 45.06 102 SER A C 1
ATOM 750 O O . SER A 1 102 ? -60.058 49.446 12.710 1.00 45.06 102 SER A O 1
ATOM 752 N N . SER A 1 103 ? -59.870 51.387 13.699 1.00 43.16 103 SER A N 1
ATOM 753 C CA . SER A 1 103 ? -60.801 52.455 14.106 1.00 43.16 103 SER A CA 1
ATOM 754 C C . SER A 1 103 ? -62.151 51.934 14.612 1.00 43.16 103 SER A C 1
ATOM 756 O O . SER A 1 103 ? -62.978 51.475 13.836 1.00 43.16 103 SER A O 1
ATOM 758 N N . GLY A 1 104 ? -62.363 52.121 15.921 1.00 42.75 104 GLY A N 1
ATOM 759 C CA . GLY A 1 104 ? -63.661 52.410 16.530 1.00 42.75 104 GLY A CA 1
ATOM 760 C C . GLY A 1 104 ? -64.606 51.235 16.784 1.00 42.75 104 GLY A C 1
ATOM 761 O O . GLY A 1 104 ? -65.217 50.704 15.870 1.00 42.75 104 GLY A O 1
ATOM 762 N N . SER A 1 105 ? -64.888 50.957 18.057 1.00 48.88 105 SER A N 1
ATOM 763 C CA . SER A 1 105 ? -66.136 51.412 18.697 1.00 48.88 105 SER A CA 1
ATOM 764 C C . SER A 1 105 ? -66.472 50.534 19.902 1.00 48.88 105 SER A C 1
ATOM 766 O O . SER A 1 105 ? -66.672 49.325 19.797 1.00 48.88 105 SER A O 1
ATOM 768 N N . SER A 1 106 ? -66.555 51.181 21.061 1.00 51.88 106 SER A N 1
ATOM 769 C CA . SER A 1 106 ? -67.117 50.642 22.289 1.00 51.88 106 SER A CA 1
ATOM 770 C C . SER A 1 106 ? -68.530 50.105 22.061 1.00 51.88 106 SER A C 1
ATOM 772 O O . SER A 1 106 ? -69.407 50.834 21.600 1.00 51.88 106 SER A O 1
ATOM 774 N N . ARG A 1 107 ? -68.794 48.871 22.495 1.00 48.88 107 ARG A N 1
ATOM 775 C CA . ARG A 1 107 ? -70.133 48.465 22.930 1.00 48.88 107 ARG A CA 1
ATOM 776 C C . ARG A 1 107 ? -70.040 47.365 23.982 1.00 48.88 107 ARG A C 1
ATOM 778 O O . ARG A 1 107 ? -69.551 46.269 23.734 1.00 48.88 107 ARG A O 1
ATOM 785 N N . LEU A 1 108 ? -70.507 47.722 25.173 1.00 49.03 108 LEU A N 1
ATOM 786 C CA . LEU A 1 108 ? -70.787 46.840 26.295 1.00 49.03 108 LEU A CA 1
ATOM 787 C C . LEU A 1 108 ? -71.837 45.808 25.877 1.00 49.03 108 LEU A C 1
ATOM 789 O O . LEU A 1 108 ? -72.960 46.196 25.562 1.00 49.03 108 LEU A O 1
ATOM 793 N N . ILE A 1 109 ? -71.506 44.519 25.940 1.00 61.75 109 ILE A N 1
ATOM 794 C CA . ILE A 1 109 ? -72.498 43.455 26.116 1.00 61.75 109 ILE A CA 1
ATOM 795 C C . ILE A 1 109 ? -71.946 42.470 27.143 1.00 61.75 109 ILE A C 1
ATOM 797 O O . ILE A 1 109 ? -71.015 41.709 26.898 1.00 61.75 109 ILE A O 1
ATOM 801 N N . ASN A 1 110 ? -72.555 42.533 28.321 1.00 55.47 110 ASN A N 1
ATOM 802 C CA . ASN A 1 110 ? -72.499 41.521 29.354 1.00 55.47 110 ASN A CA 1
ATOM 803 C C . ASN A 1 110 ? -73.335 40.326 28.877 1.00 55.47 110 ASN A C 1
ATOM 805 O O . ASN A 1 110 ? -74.560 40.421 28.848 1.00 55.47 110 ASN A O 1
ATOM 809 N N . GLN A 1 111 ? -72.695 39.221 28.498 1.00 56.75 111 GLN A N 1
ATOM 810 C CA . GLN A 1 111 ? -73.363 37.925 28.424 1.00 56.75 111 GLN A CA 1
ATOM 811 C C . GLN A 1 111 ? -72.515 36.872 29.124 1.00 56.75 111 GLN A C 1
ATOM 813 O O . GLN A 1 111 ? -71.584 36.275 28.593 1.00 56.75 111 GLN A O 1
ATOM 818 N N . ARG A 1 112 ? -72.905 36.693 30.381 1.00 51.94 112 ARG A N 1
ATOM 819 C CA . ARG A 1 112 ? -72.855 35.460 31.145 1.00 51.94 112 ARG A CA 1
ATOM 820 C C . ARG A 1 112 ? -73.255 34.274 30.261 1.00 51.94 112 ARG A C 1
ATOM 822 O O . ARG A 1 112 ? -74.435 34.036 30.035 1.00 51.94 112 ARG A O 1
ATOM 829 N N . THR A 1 113 ? -72.272 33.500 29.827 1.00 56.12 113 THR A N 1
ATOM 830 C CA . THR A 1 113 ? -72.470 32.087 29.505 1.00 56.12 113 THR A CA 1
ATOM 831 C C . THR A 1 113 ? -71.444 31.302 30.290 1.00 56.12 113 THR A C 1
ATOM 833 O O . THR A 1 113 ? -70.238 31.416 30.068 1.00 56.12 113 THR A O 1
ATOM 836 N N . GLU A 1 114 ? -71.959 30.546 31.250 1.00 53.44 114 GLU A N 1
ATOM 837 C CA . GLU A 1 114 ? -71.252 29.545 32.028 1.00 53.44 114 GLU A CA 1
ATOM 838 C C . GLU A 1 114 ? -70.787 28.435 31.080 1.00 53.44 114 GLU A C 1
ATOM 840 O O . GLU A 1 114 ? -71.413 27.392 30.927 1.00 53.44 114 GLU A O 1
ATOM 845 N N . GLY A 1 115 ? -69.686 28.690 30.379 1.00 49.25 115 GLY A N 1
ATOM 846 C CA . GLY A 1 115 ? -68.920 27.653 29.720 1.00 49.25 115 GLY A CA 1
ATOM 847 C C . GLY A 1 115 ? -68.159 26.922 30.807 1.00 49.25 115 GLY A C 1
ATOM 848 O O . GLY A 1 115 ? -67.130 27.411 31.274 1.00 49.25 115 GLY A O 1
ATOM 849 N N . THR A 1 116 ? -68.681 25.775 31.236 1.00 58.53 116 THR A N 1
ATOM 850 C CA . THR A 1 116 ? -67.940 24.777 32.001 1.00 58.53 116 THR A CA 1
ATOM 851 C C . THR A 1 116 ? -66.622 24.533 31.282 1.00 58.53 116 THR A C 1
ATOM 853 O O . THR A 1 116 ? -66.534 23.830 30.277 1.00 58.53 116 THR A O 1
ATOM 856 N N . SER A 1 117 ? -65.581 25.203 31.779 1.00 54.78 117 SER A N 1
ATOM 857 C CA . SER A 1 117 ? -64.210 25.029 31.347 1.00 54.78 117 SER A CA 1
ATOM 858 C C . SER A 1 117 ? -63.859 23.596 31.689 1.00 54.78 117 SER A C 1
ATOM 860 O O . SER A 1 117 ? -63.463 23.277 32.811 1.00 54.78 117 SER A O 1
ATOM 862 N N . MET A 1 118 ? -64.061 22.709 30.720 1.00 61.00 118 MET A N 1
ATOM 863 C CA . MET A 1 118 ? -63.516 21.370 30.731 1.00 61.00 118 MET A CA 1
ATOM 864 C C . MET A 1 118 ? -62.005 21.554 30.573 1.00 61.00 118 MET A C 1
ATOM 866 O O . MET A 1 118 ? -61.431 21.367 29.502 1.00 61.00 118 MET A O 1
ATOM 870 N N . LYS A 1 119 ? -61.355 22.002 31.657 1.00 58.41 119 LYS A N 1
ATOM 871 C CA . LYS A 1 119 ? -59.919 21.902 31.869 1.00 58.41 119 LYS A CA 1
ATOM 872 C C . LYS A 1 119 ? -59.636 20.411 31.868 1.00 58.41 119 LYS A C 1
ATOM 874 O O . LYS A 1 119 ? -59.602 19.766 32.914 1.00 58.41 119 LYS A O 1
ATOM 879 N N . ARG A 1 120 ? -59.476 19.848 30.671 1.00 64.75 120 ARG A N 1
ATOM 880 C CA . ARG A 1 120 ? -58.869 18.543 30.471 1.00 64.75 120 ARG A CA 1
ATOM 881 C C . ARG A 1 120 ? -57.435 18.715 30.941 1.00 64.75 120 ARG A C 1
ATOM 883 O O . ARG A 1 120 ? -56.557 19.103 30.179 1.00 64.75 120 ARG A O 1
ATOM 890 N N . SER A 1 121 ? -57.246 18.539 32.245 1.00 65.88 121 SER A N 1
ATOM 891 C CA . SER A 1 121 ? -55.945 18.433 32.873 1.00 65.88 121 SER A CA 1
ATOM 892 C C . SER A 1 121 ? -55.246 17.294 32.152 1.00 65.88 121 SER A C 1
ATOM 894 O O . SER A 1 121 ? -55.560 16.120 32.361 1.00 65.88 121 SER A O 1
ATOM 896 N N . MET A 1 122 ? -54.365 17.644 31.216 1.00 68.19 122 MET A N 1
ATOM 897 C CA . MET A 1 122 ? -53.376 16.713 30.716 1.00 68.19 122 MET A CA 1
ATOM 898 C C . MET A 1 122 ? -52.511 16.383 31.923 1.00 68.19 122 MET A C 1
ATOM 900 O O . MET A 1 122 ? -51.562 17.101 32.235 1.00 68.19 122 MET A O 1
ATOM 904 N N . LYS A 1 123 ? -52.885 15.322 32.644 1.00 66.00 123 LYS A N 1
ATOM 905 C CA . LYS A 1 123 ? -51.985 14.635 33.558 1.00 66.00 123 LYS A CA 1
ATOM 906 C C . LYS A 1 123 ? -50.788 14.243 32.703 1.00 66.00 123 LYS A C 1
ATOM 908 O O . LYS A 1 123 ? -50.848 13.260 31.971 1.00 66.00 123 LYS A O 1
ATOM 913 N N . LYS A 1 124 ? -49.736 15.063 32.727 1.00 67.56 124 LYS A N 1
ATOM 914 C CA . LYS A 1 124 ? -48.429 14.667 32.218 1.00 67.56 124 LYS A CA 1
ATOM 915 C C . LYS A 1 124 ? -48.059 13.445 33.041 1.00 67.56 124 LYS A C 1
ATOM 917 O O . LYS A 1 124 ? -47.776 13.568 34.229 1.00 67.56 124 LYS A O 1
ATOM 922 N N . VAL A 1 125 ? -48.173 12.267 32.439 1.00 69.38 125 VAL A N 1
ATOM 923 C CA . VAL A 1 125 ? -47.637 11.046 33.023 1.00 69.38 125 VAL A CA 1
ATOM 924 C C . VAL A 1 125 ? -46.132 11.269 33.050 1.00 69.38 125 VAL A C 1
ATOM 926 O O . VAL A 1 125 ? -45.468 11.200 32.020 1.00 69.38 125 VAL A O 1
ATOM 929 N N . LEU A 1 126 ? -45.612 11.659 34.210 1.00 65.56 126 LEU A N 1
ATOM 930 C CA . LEU A 1 126 ? -44.183 11.662 34.475 1.00 65.56 126 LEU A CA 1
ATOM 931 C C . LEU A 1 126 ? -43.770 10.191 34.571 1.00 65.56 126 LEU A C 1
ATOM 933 O O . LEU A 1 126 ? -43.759 9.607 35.650 1.00 65.56 126 LEU A O 1
ATOM 937 N N . ALA A 1 127 ? -43.526 9.574 33.416 1.00 73.19 127 ALA A N 1
ATOM 938 C CA . ALA A 1 127 ? -42.876 8.278 33.332 1.00 73.19 127 ALA A CA 1
ATOM 939 C C . ALA A 1 127 ? -41.403 8.491 33.708 1.00 73.19 127 ALA A C 1
ATOM 941 O O . ALA A 1 127 ? -40.615 8.998 32.912 1.00 73.19 127 ALA A O 1
ATOM 942 N N . GLY A 1 128 ? -41.065 8.211 34.966 1.00 78.88 128 GLY A N 1
ATOM 943 C CA . GLY A 1 128 ? -39.686 8.223 35.440 1.00 78.88 128 GLY A CA 1
ATOM 944 C C . GLY A 1 128 ? -38.972 6.943 35.018 1.00 78.88 128 GLY A C 1
ATOM 945 O O . GLY A 1 128 ? -39.517 5.857 35.186 1.00 78.88 128 GLY A O 1
ATOM 946 N N . PHE A 1 129 ? -37.759 7.076 34.482 1.00 82.75 129 PHE A N 1
ATOM 947 C CA . PHE A 1 129 ? -36.861 5.950 34.236 1.00 82.75 129 PHE A CA 1
ATOM 948 C C . PHE A 1 129 ? -36.343 5.434 35.582 1.00 82.75 129 PHE A C 1
ATOM 950 O O . PHE A 1 129 ? -35.908 6.233 36.420 1.00 82.75 129 PHE A O 1
ATOM 957 N N . THR A 1 130 ? -36.410 4.129 35.831 1.00 91.44 130 THR A N 1
ATOM 958 C CA . THR A 1 130 ? -35.896 3.588 37.093 1.00 91.44 130 THR A CA 1
ATOM 959 C C . THR A 1 130 ? -34.366 3.547 37.065 1.00 91.44 130 THR A C 1
ATOM 961 O O . THR A 1 130 ? -33.747 3.270 36.038 1.00 91.44 130 THR A O 1
ATOM 964 N N . LEU A 1 131 ? -33.720 3.803 38.208 1.00 90.62 131 LEU A N 1
ATOM 965 C CA . LEU A 1 131 ? -32.258 3.678 38.317 1.00 90.62 131 LEU A CA 1
ATOM 966 C C . LEU A 1 131 ? -31.811 2.238 38.009 1.00 90.62 131 LEU A C 1
ATOM 968 O O . LEU A 1 131 ? -30.761 2.022 37.410 1.00 90.62 131 LEU A O 1
ATOM 972 N N . VAL A 1 132 ? -32.656 1.259 38.346 1.00 93.38 132 VAL A N 1
ATOM 973 C CA . VAL A 1 132 ? -32.422 -0.163 38.074 1.00 93.38 132 VAL A CA 1
ATOM 974 C C . VAL A 1 132 ? -32.482 -0.482 36.575 1.00 93.38 132 VAL A C 1
ATOM 976 O O . VAL A 1 132 ? -31.611 -1.206 36.095 1.00 93.38 132 VAL A O 1
ATOM 979 N N . GLU A 1 133 ? -33.428 0.085 35.811 1.00 92.19 133 GLU A N 1
ATOM 980 C CA . GLU A 1 133 ? -33.425 -0.036 34.340 1.00 92.19 133 GLU A CA 1
ATOM 981 C C . GLU A 1 133 ? -32.120 0.482 33.752 1.00 92.19 133 GLU A C 1
ATOM 983 O O . GLU A 1 133 ? -31.526 -0.162 32.888 1.00 92.19 133 GLU A O 1
ATOM 988 N N . LEU A 1 134 ? -31.630 1.612 34.260 1.00 90.81 134 LEU A N 1
ATOM 989 C CA . LEU A 1 134 ? -30.394 2.198 33.761 1.00 90.81 134 LEU A CA 1
ATOM 990 C C . LEU A 1 134 ? -29.174 1.332 34.081 1.00 90.81 134 LEU A C 1
ATOM 992 O O . LEU A 1 134 ? -28.303 1.170 33.228 1.00 90.81 134 LEU A O 1
ATOM 996 N N . MET A 1 135 ? -29.127 0.721 35.265 1.00 93.88 135 MET A N 1
ATOM 997 C CA . MET A 1 135 ? -28.042 -0.187 35.643 1.00 93.88 135 MET A CA 1
ATOM 998 C C . MET A 1 135 ? -27.951 -1.400 34.717 1.00 93.88 135 MET A C 1
ATOM 1000 O O . MET A 1 135 ? -26.862 -1.725 34.246 1.00 93.88 135 MET A O 1
ATOM 1004 N N . ILE A 1 136 ? -29.080 -2.044 34.412 1.00 95.25 136 ILE A N 1
ATOM 1005 C CA . ILE A 1 136 ? -29.091 -3.223 33.535 1.00 95.25 136 ILE A CA 1
ATOM 1006 C C . ILE A 1 136 ? -28.670 -2.837 32.113 1.00 95.25 136 ILE A C 1
ATOM 1008 O O . ILE A 1 136 ? -27.876 -3.545 31.492 1.00 95.25 136 ILE A O 1
ATOM 1012 N N . VAL A 1 137 ? -29.139 -1.692 31.610 1.00 95.94 137 VAL A N 1
ATOM 1013 C CA . VAL A 1 137 ? -28.771 -1.206 30.273 1.00 95.94 137 VAL A CA 1
ATOM 1014 C C . VAL A 1 137 ? -27.265 -0.972 30.170 1.00 95.94 137 VAL A C 1
ATOM 1016 O O . VAL A 1 137 ? -26.644 -1.434 29.214 1.00 95.94 137 VAL A O 1
ATOM 1019 N N . VAL A 1 138 ? -26.653 -0.318 31.161 1.00 95.81 138 VAL A N 1
ATOM 1020 C CA . VAL A 1 138 ? -25.203 -0.070 31.156 1.00 95.81 138 VAL A CA 1
ATOM 1021 C C . VAL A 1 138 ? -24.412 -1.378 31.236 1.00 95.81 138 VAL A C 1
ATOM 1023 O O . VAL A 1 138 ? -23.402 -1.512 30.547 1.00 95.81 138 VAL A O 1
ATOM 1026 N N . VAL A 1 139 ? -24.884 -2.369 32.000 1.00 97.38 139 VAL A N 1
ATOM 1027 C CA . VAL A 1 139 ? -24.250 -3.697 32.063 1.00 97.38 139 VAL A CA 1
ATOM 1028 C C . VAL A 1 139 ? -24.273 -4.389 30.699 1.00 97.38 139 VAL A C 1
ATOM 1030 O O . VAL A 1 139 ? -23.237 -4.867 30.236 1.00 97.38 139 VAL A O 1
ATOM 1033 N N . ILE A 1 140 ? -25.421 -4.406 30.019 1.00 97.19 140 ILE A N 1
ATOM 1034 C CA . ILE A 1 140 ? -25.538 -5.029 28.693 1.00 97.19 140 ILE A CA 1
ATOM 1035 C C . ILE A 1 140 ? -24.672 -4.281 27.667 1.00 97.19 140 ILE A C 1
ATOM 1037 O O . ILE A 1 140 ? -23.947 -4.919 26.902 1.00 97.19 140 ILE A O 1
ATOM 1041 N N . LEU A 1 141 ? -24.676 -2.943 27.681 1.00 97.12 141 LEU A N 1
ATOM 1042 C CA . LEU A 1 141 ? -23.811 -2.132 26.816 1.00 97.12 141 LEU A CA 1
ATOM 1043 C C . LEU A 1 141 ? -22.320 -2.393 27.081 1.00 97.12 141 LEU A C 1
ATOM 1045 O O . LEU A 1 141 ? -21.541 -2.444 26.130 1.00 97.12 141 LEU A O 1
ATOM 1049 N N . GLY A 1 142 ? -21.925 -2.620 28.337 1.00 97.69 142 GLY A N 1
ATOM 1050 C CA . GLY A 1 142 ? -20.556 -2.988 28.703 1.00 97.69 142 GLY A CA 1
ATOM 1051 C C . GLY A 1 142 ? -20.115 -4.321 28.093 1.00 97.69 142 GLY A C 1
ATOM 1052 O O . GLY A 1 142 ? -19.031 -4.402 27.514 1.00 97.69 142 GLY A O 1
ATOM 1053 N N . ILE A 1 143 ? -20.973 -5.347 28.147 1.00 97.19 143 ILE A N 1
ATOM 1054 C CA . ILE A 1 143 ? -20.694 -6.664 27.547 1.00 97.19 143 ILE A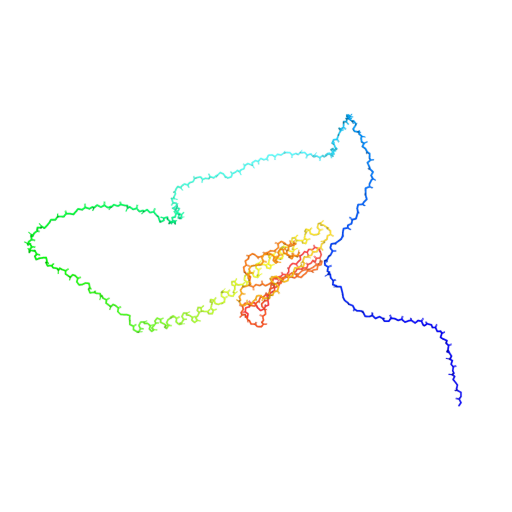 CA 1
ATOM 1055 C C . ILE A 1 143 ? -20.571 -6.548 26.022 1.00 97.19 143 ILE A C 1
ATOM 1057 O O . ILE A 1 143 ? -19.631 -7.084 25.433 1.00 97.19 143 ILE A O 1
ATOM 1061 N N . LEU A 1 144 ? -21.489 -5.817 25.379 1.00 97.88 144 LEU A N 1
ATOM 1062 C CA . LEU A 1 144 ? -21.451 -5.602 23.931 1.00 97.88 144 LEU A CA 1
ATOM 1063 C C . LEU A 1 144 ? -20.182 -4.851 23.507 1.00 97.88 144 LEU A C 1
ATOM 1065 O O . LEU A 1 144 ? -19.528 -5.259 22.549 1.00 97.88 144 LEU A O 1
ATOM 1069 N N . ALA A 1 145 ? -19.796 -3.799 24.235 1.00 96.75 145 ALA A N 1
ATOM 1070 C CA . ALA A 1 145 ? -18.592 -3.026 23.946 1.00 96.75 145 ALA A CA 1
ATOM 1071 C C . ALA A 1 145 ? -17.310 -3.867 24.079 1.00 96.75 145 ALA A C 1
ATOM 1073 O O . ALA A 1 145 ? -16.429 -3.767 23.225 1.00 96.75 145 ALA A O 1
ATOM 1074 N N . ALA A 1 146 ? -17.224 -4.737 25.092 1.00 96.62 146 ALA A N 1
ATOM 1075 C CA . ALA A 1 146 ? -16.054 -5.585 25.326 1.00 96.62 146 ALA A CA 1
ATOM 1076 C C . ALA A 1 146 ? -15.738 -6.520 24.143 1.00 96.62 146 ALA A C 1
ATOM 1078 O O . ALA A 1 146 ? -14.570 -6.740 23.829 1.00 96.62 146 ALA A O 1
ATOM 1079 N N . VAL A 1 147 ? -16.765 -7.035 23.458 1.00 96.19 147 VAL A N 1
ATOM 1080 C CA . VAL A 1 147 ? -16.596 -7.885 22.266 1.00 96.19 147 VAL A CA 1
ATOM 1081 C C . VAL A 1 147 ? -16.487 -7.047 20.988 1.00 96.19 147 VAL A C 1
ATOM 1083 O O . VAL A 1 147 ? -15.686 -7.356 20.104 1.00 96.19 147 VAL A O 1
ATOM 1086 N N . ALA A 1 148 ? -17.268 -5.970 20.879 1.00 95.56 148 ALA A N 1
ATOM 1087 C CA . ALA A 1 148 ? -17.348 -5.166 19.663 1.00 95.56 148 ALA A CA 1
ATOM 1088 C C . ALA A 1 148 ? -16.076 -4.350 19.393 1.00 95.56 148 ALA A C 1
ATOM 1090 O O . ALA A 1 148 ? -15.645 -4.276 18.244 1.00 95.56 148 ALA A O 1
ATOM 1091 N N . ILE A 1 149 ? -15.451 -3.766 20.421 1.00 94.12 149 ILE A N 1
ATOM 1092 C CA . ILE A 1 149 ? -14.259 -2.917 20.263 1.00 94.12 149 ILE A CA 1
ATOM 1093 C C . ILE A 1 149 ? -13.089 -3.672 19.602 1.00 94.12 149 ILE A C 1
ATOM 1095 O O . ILE A 1 149 ? -12.623 -3.203 18.562 1.00 94.12 149 ILE A O 1
ATOM 1099 N N . PRO A 1 150 ? -12.617 -4.833 20.107 1.00 92.94 150 PRO A N 1
ATOM 1100 C CA . PRO A 1 150 ? -11.488 -5.534 19.488 1.00 92.94 150 PRO A CA 1
ATOM 1101 C C . PRO A 1 150 ? -11.812 -6.076 18.087 1.00 92.94 150 PRO A C 1
ATOM 1103 O O . PRO A 1 150 ? -10.928 -6.160 17.233 1.00 92.94 150 PRO A O 1
ATOM 1106 N N . ALA A 1 151 ? -13.071 -6.433 17.818 1.00 92.62 151 ALA A N 1
ATOM 1107 C CA . ALA A 1 151 ? -13.495 -6.847 16.483 1.00 92.62 151 ALA A CA 1
ATOM 1108 C C . ALA A 1 151 ? -13.486 -5.665 15.497 1.00 92.62 151 ALA A C 1
ATOM 1110 O O . ALA A 1 151 ? -12.977 -5.779 14.379 1.00 92.62 151 ALA A O 1
ATOM 1111 N N . PHE A 1 152 ? -14.000 -4.510 15.925 1.00 93.06 152 PHE A N 1
ATOM 1112 C CA . PHE A 1 152 ? -14.054 -3.299 15.114 1.00 93.06 152 PHE A CA 1
ATOM 1113 C C . PHE A 1 152 ? -12.659 -2.737 14.814 1.00 93.06 152 PHE A C 1
ATOM 1115 O O . PHE A 1 152 ? -12.388 -2.356 13.676 1.00 93.06 152 PHE A O 1
ATOM 1122 N N . THR A 1 153 ? -11.735 -2.741 15.780 1.00 88.88 153 THR A N 1
ATOM 1123 C CA . THR A 1 153 ? -10.355 -2.277 15.546 1.00 88.88 153 THR A CA 1
ATOM 1124 C C . THR A 1 153 ? -9.633 -3.138 14.510 1.00 88.88 153 THR A C 1
ATOM 1126 O O . THR A 1 153 ? -8.991 -2.592 13.610 1.00 88.88 153 THR A O 1
ATOM 1129 N N . ARG A 1 154 ? -9.798 -4.467 14.556 1.00 87.69 154 ARG A N 1
ATOM 1130 C CA . ARG A 1 154 ? -9.267 -5.389 13.534 1.00 87.69 154 ARG A CA 1
ATOM 1131 C C . ARG A 1 154 ? -9.875 -5.135 12.157 1.00 87.69 154 ARG A C 1
ATOM 1133 O O . ARG A 1 154 ? -9.149 -5.131 11.164 1.00 87.69 154 ARG A O 1
ATOM 1140 N N . TYR A 1 155 ? -11.184 -4.890 12.092 1.00 90.50 155 TYR A N 1
ATOM 1141 C CA . TYR A 1 155 ? -11.862 -4.548 10.840 1.00 90.50 155 TYR A CA 1
ATOM 1142 C C . TYR A 1 155 ? -11.294 -3.263 10.222 1.00 90.50 155 TYR A C 1
ATOM 1144 O O . TYR A 1 155 ? -10.950 -3.245 9.039 1.00 90.50 155 TYR A O 1
ATOM 1152 N N . VAL A 1 156 ? -11.114 -2.214 11.030 1.00 88.50 156 VAL A N 1
ATOM 1153 C CA . VAL A 1 156 ? -10.515 -0.955 10.573 1.00 88.50 156 VAL A CA 1
ATOM 1154 C C . VAL A 1 156 ? -9.066 -1.169 10.124 1.00 88.50 156 VAL A C 1
ATOM 1156 O O . VAL A 1 156 ? -8.729 -0.728 9.028 1.00 88.50 156 VAL A O 1
ATOM 1159 N N . LYS A 1 157 ? -8.224 -1.885 10.892 1.00 86.31 157 LYS A N 1
ATOM 1160 C CA . LYS A 1 157 ? -6.840 -2.209 10.481 1.00 86.31 157 LYS A CA 1
ATOM 1161 C C . LYS A 1 157 ? -6.822 -2.935 9.121 1.00 86.31 157 LYS A C 1
ATOM 1163 O O . LYS A 1 157 ? -6.103 -2.511 8.222 1.00 86.31 157 LYS A O 1
ATOM 1168 N N . ARG A 1 158 ? -7.680 -3.940 8.911 1.00 87.56 158 ARG A N 1
ATOM 1169 C CA . ARG A 1 158 ? -7.778 -4.672 7.631 1.00 87.56 158 ARG A CA 1
ATOM 1170 C C . ARG A 1 158 ? -8.254 -3.801 6.466 1.00 87.56 158 ARG A C 1
ATOM 1172 O O . ARG A 1 158 ? -7.796 -3.963 5.337 1.00 87.56 158 ARG A O 1
ATOM 1179 N N . SER A 1 159 ? -9.157 -2.856 6.723 1.00 87.38 159 SER A N 1
ATOM 1180 C CA . SER A 1 159 ? -9.556 -1.883 5.703 1.00 87.38 159 SER A CA 1
ATOM 1181 C C . SER A 1 159 ? -8.373 -1.011 5.274 1.00 87.38 159 SER A C 1
ATOM 1183 O O . SER A 1 159 ? -8.263 -0.703 4.090 1.00 87.38 159 SER A O 1
ATOM 1185 N N . LYS A 1 160 ? -7.474 -0.649 6.199 1.00 87.94 160 LYS A N 1
ATOM 1186 C CA . LYS A 1 160 ? -6.260 0.121 5.890 1.00 87.94 160 LYS A CA 1
ATOM 1187 C C . LYS A 1 160 ? -5.253 -0.703 5.075 1.00 87.94 160 LYS A C 1
ATOM 1189 O O . LYS A 1 160 ? -4.760 -0.211 4.067 1.00 87.94 160 LYS A O 1
ATOM 1194 N N . THR A 1 161 ? -5.003 -1.965 5.438 1.00 89.31 161 THR A N 1
ATOM 1195 C CA . THR A 1 161 ? -4.048 -2.836 4.715 1.00 89.31 161 THR A CA 1
ATOM 1196 C C . THR A 1 161 ? -4.495 -3.175 3.285 1.00 89.31 161 THR A C 1
ATOM 1198 O O . THR A 1 161 ? -3.665 -3.424 2.405 1.00 89.31 161 THR A O 1
ATOM 1201 N N . SER A 1 162 ? -5.806 -3.140 3.012 1.00 91.50 162 SER A N 1
ATOM 1202 C CA . SER A 1 162 ? -6.340 -3.353 1.659 1.00 91.50 162 SER A CA 1
ATOM 1203 C C . SER A 1 162 ? -5.880 -2.291 0.647 1.00 91.50 162 SER A C 1
ATOM 1205 O O . SER A 1 162 ? -5.693 -2.613 -0.528 1.00 91.50 162 SER A O 1
ATOM 1207 N N . GLU A 1 163 ? -5.615 -1.059 1.106 1.00 92.38 163 GLU A N 1
ATOM 1208 C CA . GLU A 1 163 ? -5.064 0.024 0.282 1.00 92.38 163 GLU A CA 1
ATOM 1209 C C . GLU A 1 163 ? -3.686 -0.360 -0.276 1.00 92.38 163 GLU A C 1
ATOM 1211 O O . GLU A 1 163 ? -3.469 -0.288 -1.488 1.00 92.38 163 GLU A O 1
ATOM 1216 N N . ALA A 1 164 ? -2.786 -0.841 0.592 1.00 93.31 164 ALA A N 1
ATOM 1217 C CA . ALA A 1 164 ? -1.429 -1.231 0.215 1.00 93.31 164 ALA A CA 1
ATOM 1218 C C . ALA A 1 164 ? -1.431 -2.347 -0.834 1.00 93.31 164 ALA A C 1
ATOM 1220 O O . ALA A 1 164 ? -0.758 -2.249 -1.859 1.00 93.31 164 ALA A O 1
ATOM 1221 N N . THR A 1 165 ? -2.240 -3.383 -0.610 1.00 94.12 165 THR A N 1
ATOM 1222 C CA . THR A 1 165 ? -2.337 -4.541 -1.514 1.00 94.12 165 THR A CA 1
ATOM 1223 C C . THR A 1 165 ? -2.838 -4.127 -2.903 1.00 94.12 165 THR A C 1
ATOM 1225 O O . THR A 1 165 ? -2.297 -4.559 -3.928 1.00 94.12 165 THR A O 1
ATOM 1228 N N . GLY A 1 166 ? -3.852 -3.255 -2.951 1.00 95.44 166 GLY A N 1
ATOM 1229 C CA . GLY A 1 166 ? -4.397 -2.731 -4.201 1.00 95.44 166 GLY A CA 1
ATOM 1230 C C . GLY A 1 166 ? -3.390 -1.867 -4.960 1.00 95.44 166 GLY A C 1
ATOM 1231 O O . GLY A 1 166 ? -3.203 -2.050 -6.163 1.00 95.44 166 GLY A O 1
ATOM 1232 N N . ASN A 1 167 ? -2.700 -0.963 -4.265 1.00 95.94 167 ASN A N 1
ATOM 1233 C CA . ASN A 1 167 ? -1.737 -0.058 -4.887 1.00 95.94 167 ASN A CA 1
ATOM 1234 C C . ASN A 1 167 ? -0.457 -0.775 -5.341 1.00 95.94 167 ASN A C 1
ATOM 1236 O O . ASN A 1 167 ? -0.021 -0.544 -6.464 1.00 95.94 167 ASN A O 1
ATOM 1240 N N . ILE A 1 168 ? 0.080 -1.729 -4.572 1.00 96.81 168 ILE A N 1
ATOM 1241 C CA . ILE A 1 168 ? 1.203 -2.575 -5.021 1.00 96.81 168 ILE A CA 1
ATOM 1242 C C . ILE A 1 168 ? 0.839 -3.362 -6.282 1.00 96.81 168 ILE A C 1
ATOM 1244 O O . ILE A 1 168 ? 1.659 -3.514 -7.186 1.0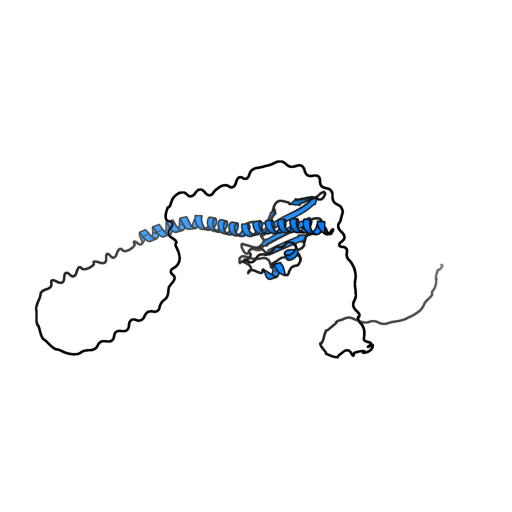0 96.81 168 ILE A O 1
ATOM 1248 N N . SER A 1 169 ? -0.399 -3.848 -6.377 1.00 96.44 169 SER A N 1
ATOM 1249 C CA . SER A 1 169 ? -0.863 -4.557 -7.572 1.00 96.44 169 SER A CA 1
ATOM 1250 C C . SER A 1 169 ? -0.940 -3.651 -8.802 1.00 96.44 169 SER A C 1
ATOM 1252 O O . SER A 1 169 ? -0.692 -4.130 -9.909 1.00 96.44 169 SER A O 1
ATOM 1254 N N . LYS A 1 170 ? -1.256 -2.362 -8.621 1.00 97.00 170 LYS A N 1
ATOM 1255 C CA . LYS A 1 170 ? -1.214 -1.354 -9.692 1.00 97.00 170 LYS A CA 1
ATOM 1256 C C . LYS A 1 170 ? 0.220 -1.024 -10.097 1.00 97.00 170 LYS A C 1
ATOM 1258 O O . LYS A 1 170 ? 0.499 -1.014 -11.287 1.00 97.00 170 LYS A O 1
ATOM 1263 N N . ILE A 1 171 ? 1.122 -0.832 -9.130 1.00 97.38 171 ILE A N 1
ATOM 1264 C CA . ILE A 1 171 ? 2.552 -0.593 -9.391 1.00 97.38 171 ILE A CA 1
ATOM 1265 C C . ILE A 1 171 ? 3.136 -1.755 -10.199 1.00 97.38 171 ILE A C 1
ATOM 1267 O O . ILE A 1 171 ? 3.743 -1.531 -11.235 1.00 97.38 171 ILE A O 1
ATOM 1271 N N . TYR A 1 172 ? 2.869 -3.000 -9.790 1.00 97.25 172 TYR A N 1
ATOM 1272 C CA . TYR A 1 172 ? 3.311 -4.188 -10.525 1.00 97.25 172 TYR A CA 1
ATOM 1273 C C . TYR A 1 172 ? 2.832 -4.196 -11.985 1.00 97.25 172 TYR A C 1
ATOM 1275 O O . TYR A 1 172 ? 3.607 -4.496 -12.886 1.00 97.25 172 TYR A O 1
ATOM 1283 N N . GLN A 1 173 ? 1.559 -3.870 -12.233 1.00 96.81 173 GLN A N 1
ATOM 1284 C CA . GLN A 1 173 ? 1.022 -3.801 -13.597 1.00 96.81 173 GLN A CA 1
ATOM 1285 C C . GLN A 1 173 ? 1.656 -2.662 -14.405 1.00 96.81 173 GLN A C 1
ATOM 1287 O O . GLN A 1 173 ? 1.957 -2.854 -15.582 1.00 96.81 173 GLN A O 1
ATOM 1292 N N . GLY A 1 174 ? 1.891 -1.510 -13.770 1.00 96.75 174 GLY A N 1
ATOM 1293 C CA . GLY A 1 174 ? 2.589 -0.376 -14.371 1.00 96.75 174 GLY A CA 1
ATOM 1294 C C . GLY A 1 174 ? 4.018 -0.731 -14.784 1.00 96.75 174 GLY A C 1
ATOM 1295 O O . GLY A 1 174 ? 4.397 -0.472 -15.920 1.00 96.75 174 GLY A O 1
ATOM 1296 N N . GLU A 1 175 ? 4.773 -1.409 -13.918 1.00 96.69 175 GLU A N 1
ATOM 1297 C CA . GLU A 1 175 ? 6.130 -1.897 -14.213 1.00 96.69 175 GLU A CA 1
ATOM 1298 C C . GLU A 1 175 ? 6.157 -2.891 -15.376 1.00 96.69 175 GLU A C 1
ATOM 1300 O O . GLU A 1 175 ? 6.987 -2.780 -16.274 1.00 96.69 175 GLU A O 1
ATOM 1305 N N . VAL A 1 176 ? 5.223 -3.848 -15.400 1.00 95.44 176 VAL A N 1
ATOM 1306 C CA . VAL A 1 176 ? 5.105 -4.815 -16.504 1.00 95.44 176 VAL A CA 1
ATOM 1307 C C . VAL A 1 176 ? 4.799 -4.103 -17.824 1.00 95.44 176 VAL A C 1
ATOM 1309 O O . VAL A 1 176 ? 5.424 -4.393 -18.843 1.00 95.44 176 VAL A O 1
ATOM 1312 N N . SER A 1 177 ? 3.862 -3.151 -17.816 1.00 94.94 177 SER A N 1
ATOM 1313 C CA . SER A 1 177 ? 3.528 -2.359 -19.003 1.00 94.94 177 SER A CA 1
ATOM 1314 C C . SER A 1 177 ? 4.709 -1.505 -19.468 1.00 94.94 177 SER A C 1
ATOM 1316 O O . SER A 1 177 ? 4.987 -1.448 -20.666 1.00 94.94 177 SER A O 1
ATOM 1318 N N . TYR A 1 178 ? 5.406 -0.861 -18.531 1.00 95.31 178 TYR A N 1
ATOM 1319 C CA . TYR A 1 178 ? 6.567 -0.027 -18.815 1.00 95.31 178 TYR A CA 1
ATOM 1320 C C . TYR A 1 178 ? 7.716 -0.846 -19.406 1.00 95.31 178 TYR A C 1
ATOM 1322 O O . TYR A 1 178 ? 8.297 -0.437 -20.408 1.00 95.31 178 TYR A O 1
ATOM 1330 N N . PHE A 1 179 ? 7.996 -2.029 -18.853 1.00 95.06 179 PHE A N 1
ATOM 1331 C CA . PHE A 1 179 ? 9.014 -2.933 -19.381 1.00 95.06 179 PHE A CA 1
ATOM 1332 C C . PHE A 1 179 ? 8.723 -3.355 -20.825 1.00 95.06 179 PHE A C 1
ATOM 1334 O O . PHE A 1 179 ? 9.609 -3.320 -21.677 1.00 95.06 179 PHE A O 1
ATOM 1341 N N . ASN A 1 180 ? 7.475 -3.721 -21.126 1.00 92.94 180 ASN A N 1
ATOM 1342 C CA . ASN A 1 180 ? 7.094 -4.109 -22.484 1.00 92.94 180 ASN A CA 1
ATOM 1343 C C . ASN A 1 180 ? 7.283 -2.936 -23.462 1.00 92.94 180 ASN A C 1
ATOM 1345 O O . ASN A 1 180 ? 7.918 -3.102 -24.502 1.00 92.94 180 ASN A O 1
ATOM 1349 N N . GLN A 1 181 ? 6.848 -1.730 -23.091 1.00 92.81 181 GLN A N 1
ATOM 1350 C CA . GLN A 1 181 ? 7.022 -0.533 -23.919 1.00 92.81 181 GLN A CA 1
ATOM 1351 C C . GLN A 1 181 ? 8.496 -0.123 -24.094 1.00 92.81 181 GLN A C 1
ATOM 1353 O O . GLN A 1 181 ? 8.895 0.355 -25.159 1.00 92.81 181 GLN A O 1
ATOM 1358 N N . SER A 1 182 ? 9.314 -0.269 -23.053 1.00 89.81 182 SER A N 1
ATOM 1359 C CA . SER A 1 182 ? 10.737 0.075 -23.095 1.00 89.81 182 SER A CA 1
ATOM 1360 C C . SER A 1 182 ? 11.537 -0.957 -23.902 1.00 89.81 182 SER A C 1
ATOM 1362 O O . SER A 1 182 ? 12.452 -0.596 -24.649 1.00 89.81 182 SER A O 1
ATOM 1364 N N . SER A 1 183 ? 11.115 -2.227 -23.877 1.00 88.31 183 SER A N 1
ATOM 1365 C CA . SER A 1 183 ? 11.682 -3.298 -24.703 1.00 88.31 183 SER A CA 1
ATOM 1366 C C . SER A 1 183 ? 11.471 -3.081 -26.208 1.00 88.31 183 SER A C 1
ATOM 1368 O O . SER A 1 183 ? 12.396 -3.316 -26.986 1.00 88.31 183 SER A O 1
ATOM 1370 N N . GLU A 1 184 ? 10.324 -2.530 -26.626 1.00 89.12 184 GLU A N 1
ATOM 1371 C CA . GLU A 1 184 ? 10.062 -2.150 -28.026 1.00 89.12 184 GLU A CA 1
ATOM 1372 C C . GLU A 1 184 ? 11.019 -1.053 -28.518 1.00 89.12 184 GLU A C 1
ATOM 1374 O O . GLU A 1 184 ? 11.399 -1.013 -29.688 1.00 89.12 184 GLU A O 1
ATOM 1379 N N . GLN A 1 185 ? 11.469 -0.191 -27.606 1.00 88.44 185 GLN A N 1
ATOM 1380 C CA . GLN A 1 185 ? 12.436 0.875 -27.871 1.00 88.44 185 GLN A CA 1
ATOM 1381 C C . GLN A 1 185 ? 13.893 0.410 -27.710 1.00 88.44 185 GLN A C 1
ATOM 1383 O O . GLN A 1 185 ? 14.806 1.233 -27.703 1.00 88.44 185 GLN A O 1
ATOM 1388 N N . SER A 1 186 ? 14.128 -0.905 -27.606 1.00 83.62 186 SER A N 1
ATOM 1389 C CA . SER A 1 186 ? 15.451 -1.518 -27.402 1.00 83.62 186 SER A CA 1
ATOM 1390 C C . SER A 1 186 ? 16.144 -1.126 -26.087 1.00 83.62 186 SER A C 1
ATOM 1392 O O . SER A 1 186 ? 17.361 -1.268 -25.961 1.00 83.62 186 SER A O 1
ATOM 1394 N N . VAL A 1 187 ? 15.384 -0.671 -25.087 1.00 81.75 187 VAL A N 1
ATOM 1395 C CA . VAL A 1 187 ? 15.870 -0.338 -23.741 1.00 81.75 187 VAL A CA 1
ATOM 1396 C C . VAL A 1 187 ? 15.009 -1.090 -22.728 1.00 81.75 187 VAL A C 1
ATOM 1398 O O . VAL A 1 187 ? 14.154 -0.516 -22.072 1.00 81.75 187 VAL A O 1
ATOM 1401 N N . ALA A 1 188 ? 15.192 -2.407 -22.634 1.00 84.00 188 ALA A N 1
ATOM 1402 C CA . ALA A 1 188 ? 14.420 -3.244 -21.720 1.00 84.00 188 ALA A CA 1
ATOM 1403 C C . ALA A 1 188 ? 14.835 -2.980 -20.260 1.00 84.00 188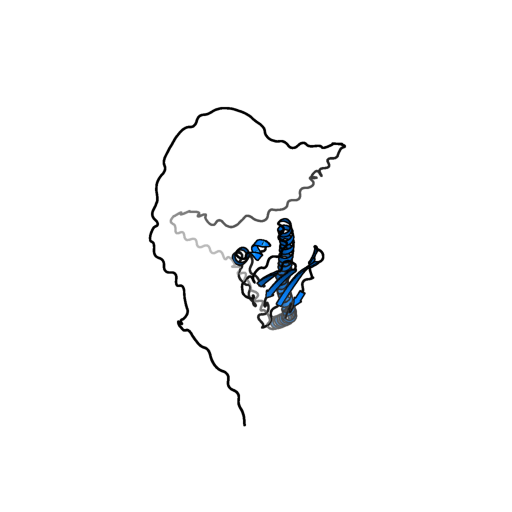 ALA A C 1
ATOM 1405 O O . ALA A 1 188 ? 15.869 -3.469 -19.797 1.00 84.00 188 ALA A O 1
ATOM 1406 N N . SER A 1 189 ? 14.042 -2.188 -19.539 1.00 90.94 189 SER A N 1
ATOM 1407 C CA . SER A 1 189 ? 14.283 -1.876 -18.126 1.00 90.94 189 SER A CA 1
ATOM 1408 C C . SER A 1 189 ? 12.997 -1.586 -17.363 1.00 90.94 189 SER A C 1
ATOM 1410 O O . SER A 1 189 ? 12.032 -1.080 -17.934 1.00 90.94 189 SER A O 1
ATOM 1412 N N . PHE A 1 190 ? 13.027 -1.862 -16.061 1.00 95.19 190 PHE A N 1
ATOM 1413 C CA . PHE A 1 190 ? 12.014 -1.441 -15.094 1.00 95.19 190 PHE A CA 1
ATOM 1414 C C . PHE A 1 190 ? 12.311 -0.032 -14.560 1.00 95.19 190 PHE A C 1
ATOM 1416 O O . PHE A 1 190 ? 13.452 0.440 -14.640 1.00 95.19 190 PHE A O 1
ATOM 1423 N N . ALA A 1 191 ? 11.304 0.642 -14.008 1.00 95.75 191 ALA A N 1
ATOM 1424 C CA . ALA A 1 191 ? 11.446 1.999 -13.490 1.00 95.75 191 ALA A CA 1
ATOM 1425 C C . ALA A 1 191 ? 11.750 1.987 -11.984 1.00 95.75 191 ALA A C 1
ATOM 1427 O O . ALA A 1 191 ? 11.174 1.234 -11.211 1.00 95.75 191 ALA A O 1
ATOM 1428 N N . SER A 1 192 ? 12.674 2.836 -11.533 1.00 96.69 192 SER A N 1
ATOM 1429 C CA . SER A 1 192 ? 12.835 3.086 -10.095 1.00 96.69 192 SER A CA 1
ATOM 1430 C C . SER A 1 192 ? 12.097 4.357 -9.726 1.00 96.69 192 SER A C 1
ATOM 1432 O O . SER A 1 192 ? 12.253 5.365 -10.413 1.00 96.69 192 SER A O 1
ATOM 1434 N N . ALA A 1 193 ? 11.354 4.319 -8.628 1.00 96.69 193 ALA A N 1
ATOM 1435 C CA . ALA A 1 193 ? 10.596 5.447 -8.119 1.00 96.69 193 ALA A CA 1
ATOM 1436 C C . ALA A 1 193 ? 10.843 5.631 -6.619 1.00 96.69 193 ALA A C 1
ATOM 1438 O O . ALA A 1 193 ? 10.830 4.666 -5.837 1.00 96.69 193 ALA A O 1
ATOM 1439 N N . ALA A 1 194 ? 11.094 6.875 -6.212 1.00 95.12 194 ALA A N 1
ATOM 1440 C CA . ALA A 1 194 ? 11.436 7.190 -4.833 1.00 95.12 194 ALA A CA 1
ATOM 1441 C C . ALA A 1 194 ? 10.242 6.991 -3.887 1.00 95.12 194 ALA A C 1
ATOM 1443 O O . ALA A 1 194 ? 9.075 7.099 -4.277 1.00 95.12 194 ALA A O 1
ATOM 1444 N N . ALA A 1 195 ? 10.547 6.743 -2.609 1.00 94.38 195 ALA A N 1
ATOM 1445 C CA . ALA A 1 195 ? 9.534 6.635 -1.567 1.00 94.38 195 ALA A CA 1
ATOM 1446 C C . ALA A 1 195 ? 8.636 7.881 -1.554 1.00 94.38 195 ALA A C 1
ATOM 1448 O O . ALA A 1 195 ? 9.108 8.994 -1.316 1.00 94.38 195 ALA A O 1
ATOM 1449 N N . THR A 1 196 ? 7.351 7.683 -1.846 1.00 93.56 196 THR A N 1
ATOM 1450 C CA . THR A 1 196 ? 6.351 8.744 -1.960 1.00 93.56 196 THR A CA 1
ATOM 1451 C C . THR A 1 196 ? 5.118 8.376 -1.135 1.00 93.56 196 THR A C 1
ATOM 1453 O O . THR A 1 196 ? 4.493 7.342 -1.397 1.00 93.56 196 THR A O 1
ATOM 1456 N N . PRO A 1 197 ? 4.736 9.203 -0.146 1.00 91.88 197 PRO A N 1
ATOM 1457 C CA . PRO A 1 197 ? 5.458 10.377 0.380 1.00 91.88 197 PRO A CA 1
ATOM 1458 C C . PRO A 1 197 ? 6.865 10.054 0.931 1.00 91.88 197 PRO A C 1
ATOM 1460 O O . PRO A 1 197 ? 7.154 8.914 1.282 1.00 91.88 197 PRO A O 1
ATOM 1463 N N . SER A 1 198 ? 7.732 11.071 1.047 1.00 82.44 198 SER A N 1
ATOM 1464 C CA . SER A 1 198 ? 9.144 10.952 1.476 1.00 82.44 198 SER A CA 1
ATOM 1465 C C . SER A 1 198 ? 9.355 10.665 2.97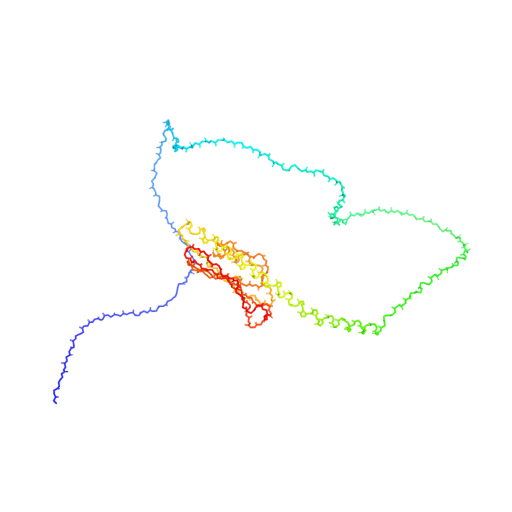5 1.00 82.44 198 SER A C 1
ATOM 1467 O O . SER A 1 198 ? 10.448 10.845 3.512 1.00 82.44 198 SER A O 1
ATOM 1469 N N . GLY A 1 199 ? 8.319 10.180 3.658 1.00 81.00 199 GLY A N 1
ATOM 1470 C CA . GLY A 1 199 ? 8.350 9.720 5.041 1.00 81.00 199 GLY A CA 1
ATOM 1471 C C . GLY A 1 199 ? 7.293 8.645 5.261 1.00 81.00 199 GLY A C 1
ATOM 1472 O O . GLY A 1 199 ? 6.306 8.580 4.531 1.00 81.00 199 GLY A O 1
ATOM 1473 N N . THR A 1 200 ? 7.497 7.794 6.263 1.00 79.75 200 THR A N 1
ATOM 1474 C CA . THR A 1 200 ? 6.561 6.709 6.569 1.00 79.75 200 THR A CA 1
ATOM 1475 C C . THR A 1 200 ? 5.310 7.263 7.260 1.00 79.75 200 THR A C 1
ATOM 1477 O O . THR A 1 200 ? 5.436 7.875 8.326 1.00 79.75 200 THR A O 1
ATOM 1480 N N . PRO A 1 201 ? 4.099 7.043 6.711 1.00 80.50 201 PRO A N 1
ATOM 1481 C CA . PRO A 1 201 ? 2.852 7.293 7.424 1.00 80.50 201 PRO A CA 1
ATOM 1482 C C . PRO A 1 201 ? 2.819 6.559 8.750 1.00 80.50 201 PRO A C 1
ATOM 1484 O O . PRO A 1 201 ? 3.075 5.363 8.799 1.00 80.50 201 PRO A O 1
ATOM 1487 N N . SER A 1 202 ? 2.524 7.295 9.817 1.00 80.19 202 SER A N 1
ATOM 1488 C CA . SER A 1 202 ? 2.264 6.732 11.138 1.00 80.19 202 SER A CA 1
ATOM 1489 C C . SER A 1 202 ? 0.745 6.563 11.323 1.00 80.19 202 SER A C 1
ATOM 1491 O O . SER A 1 202 ? 0.011 6.362 10.354 1.00 80.19 202 SER A O 1
ATOM 1493 N N . ALA A 1 203 ? 0.236 6.687 12.550 1.00 74.94 203 ALA A N 1
ATOM 1494 C CA . ALA A 1 203 ? -1.163 6.422 12.890 1.00 74.94 203 ALA A CA 1
ATOM 1495 C C . ALA A 1 203 ? -2.191 7.275 12.103 1.00 74.94 203 ALA A C 1
ATOM 1497 O O . ALA A 1 203 ? -3.362 6.893 11.974 1.00 74.94 203 ALA A O 1
ATOM 1498 N N . SER A 1 204 ? -1.759 8.416 11.555 1.00 81.06 204 SER A N 1
ATOM 1499 C CA . SER A 1 204 ? -2.565 9.323 10.731 1.00 81.06 204 SER A CA 1
ATOM 1500 C C . SER A 1 204 ? -2.213 9.217 9.251 1.00 81.06 204 SER A C 1
ATOM 1502 O O . SER A 1 204 ? -1.056 9.026 8.882 1.00 81.06 204 SER A O 1
ATOM 1504 N N . LYS A 1 205 ? -3.218 9.423 8.391 1.00 85.81 205 LYS A N 1
ATOM 1505 C CA . LYS A 1 205 ? -3.010 9.473 6.941 1.00 85.81 205 LYS A CA 1
ATOM 1506 C C . LYS A 1 205 ? -2.069 10.614 6.568 1.00 85.81 205 LYS A C 1
ATOM 1508 O O . LYS A 1 205 ? -2.231 11.734 7.056 1.00 85.81 205 LYS A O 1
ATOM 1513 N N . PHE A 1 206 ? -1.174 10.354 5.626 1.00 86.38 206 PHE A N 1
ATOM 1514 C CA . PHE A 1 206 ? -0.524 11.430 4.893 1.00 86.38 206 PHE A CA 1
ATOM 1515 C C . PHE A 1 206 ? -1.549 12.115 3.974 1.00 86.38 206 PHE A C 1
ATOM 1517 O O . PHE A 1 206 ? -2.437 11.441 3.437 1.00 86.38 206 PHE A O 1
ATOM 1524 N N . PRO A 1 207 ? -1.472 13.445 3.792 1.00 88.38 207 PRO A N 1
ATOM 1525 C CA . PRO A 1 207 ? -2.338 14.144 2.850 1.00 88.38 207 PRO A CA 1
ATOM 1526 C C . PRO A 1 207 ? -2.102 13.636 1.423 1.00 88.38 207 PRO A C 1
ATOM 1528 O O . PRO A 1 207 ? -1.032 13.116 1.112 1.00 88.38 207 PRO A O 1
ATOM 1531 N N . ALA A 1 208 ? -3.096 13.800 0.549 1.00 89.00 208 ALA A N 1
ATOM 1532 C CA . ALA A 1 208 ? -2.930 13.480 -0.865 1.00 89.00 208 ALA A CA 1
ATOM 1533 C C . ALA A 1 208 ? -1.785 14.317 -1.465 1.00 89.00 208 ALA A C 1
ATOM 1535 O O . ALA A 1 208 ? -1.746 15.535 -1.281 1.00 89.00 208 ALA A O 1
ATOM 1536 N N . GLN A 1 209 ? -0.865 13.668 -2.180 1.00 87.44 209 GLN A N 1
ATOM 1537 C CA . GLN A 1 209 ? 0.280 14.321 -2.826 1.00 87.44 209 GLN A CA 1
ATOM 1538 C C . GLN A 1 209 ? 0.409 13.893 -4.296 1.00 87.44 209 GLN A C 1
ATOM 1540 O O . GLN A 1 209 ? 1.426 13.315 -4.679 1.00 87.44 209 GLN A O 1
ATOM 1545 N N . PRO A 1 210 ? -0.592 14.186 -5.146 1.00 88.56 210 PRO A N 1
ATOM 1546 C CA . PRO A 1 210 ? -0.568 13.783 -6.553 1.00 88.56 210 PRO A CA 1
ATOM 1547 C C . PRO A 1 210 ? 0.670 14.310 -7.290 1.00 88.56 210 PRO A C 1
ATOM 1549 O O . PRO A 1 210 ? 1.289 13.591 -8.068 1.00 88.56 210 PRO A O 1
ATOM 1552 N N . THR A 1 211 ? 1.094 15.536 -6.972 1.00 92.00 211 THR A N 1
ATOM 1553 C CA . THR A 1 211 ? 2.273 16.173 -7.570 1.00 92.00 211 THR A CA 1
ATOM 1554 C C . THR A 1 211 ? 3.593 15.519 -7.173 1.00 92.00 211 THR A C 1
ATOM 1556 O O . THR A 1 211 ? 4.549 15.605 -7.938 1.00 92.00 211 THR A O 1
ATOM 1559 N N . ALA A 1 212 ? 3.662 14.859 -6.011 1.00 91.81 212 ALA A N 1
ATOM 1560 C CA . ALA A 1 212 ? 4.853 14.117 -5.605 1.00 91.81 212 ALA A CA 1
ATOM 1561 C C . ALA A 1 212 ? 5.018 12.841 -6.442 1.00 91.81 212 ALA A C 1
ATOM 1563 O O . ALA A 1 212 ? 6.137 12.506 -6.814 1.00 91.81 212 ALA A O 1
ATOM 1564 N N . PHE A 1 213 ? 3.909 12.187 -6.811 1.00 94.31 213 PHE A N 1
ATOM 1565 C CA . PHE A 1 213 ? 3.937 11.066 -7.752 1.00 94.31 213 PHE A CA 1
ATOM 1566 C C . PHE A 1 213 ? 4.277 11.541 -9.164 1.00 94.31 213 PHE A C 1
ATOM 1568 O O . PHE A 1 213 ? 5.238 11.071 -9.753 1.00 94.31 213 PHE A O 1
ATOM 1575 N N . THR A 1 214 ? 3.554 12.523 -9.708 1.00 92.88 214 THR A N 1
ATOM 1576 C CA . THR A 1 214 ? 3.798 12.970 -11.093 1.00 92.88 214 THR A CA 1
ATOM 1577 C C . THR A 1 214 ? 5.138 13.686 -11.282 1.00 92.88 214 THR A C 1
ATOM 1579 O O . THR A 1 214 ? 5.603 13.819 -12.409 1.00 92.88 214 THR A O 1
ATOM 1582 N N . GLY A 1 215 ? 5.734 14.205 -10.205 1.00 92.69 215 GLY A N 1
ATOM 1583 C CA . GLY A 1 215 ? 7.043 14.860 -10.227 1.00 92.69 215 GLY A CA 1
ATOM 1584 C C . GLY A 1 215 ? 8.230 13.892 -10.211 1.00 92.69 215 GLY A C 1
ATOM 1585 O O . GLY A 1 215 ? 9.338 14.303 -10.549 1.00 92.69 215 GLY A O 1
ATOM 1586 N N . ASP A 1 216 ? 8.017 12.630 -9.835 1.00 95.62 216 ASP A N 1
ATOM 1587 C CA . ASP A 1 216 ? 9.030 11.575 -9.882 1.00 95.62 216 ASP A CA 1
ATOM 1588 C C . ASP A 1 216 ? 9.010 10.892 -11.258 1.00 95.62 216 ASP A C 1
ATOM 1590 O O . ASP A 1 216 ? 7.964 10.472 -11.764 1.00 95.62 216 ASP A O 1
ATOM 1594 N N . SER A 1 217 ? 10.184 10.772 -11.881 1.00 94.19 217 SER A N 1
ATOM 1595 C CA . SER A 1 217 ? 10.306 10.193 -13.221 1.00 94.19 217 SER A CA 1
ATOM 1596 C C . SER A 1 217 ? 9.915 8.718 -13.276 1.00 94.19 217 SER A C 1
ATOM 1598 O O . SER A 1 217 ? 9.430 8.269 -14.310 1.00 94.19 217 SER A O 1
ATOM 1600 N N . GLY A 1 218 ? 10.111 7.966 -12.191 1.00 95.25 218 GLY A N 1
ATOM 1601 C CA . GLY A 1 218 ? 9.747 6.555 -12.109 1.00 95.25 218 GLY A CA 1
ATOM 1602 C C . GLY A 1 218 ? 8.242 6.359 -12.016 1.00 95.25 218 GLY A C 1
ATOM 1603 O O . GLY A 1 218 ? 7.668 5.616 -12.811 1.00 95.25 218 GLY A O 1
ATOM 1604 N N . TRP A 1 219 ? 7.580 7.085 -11.112 1.00 96.69 219 TRP A N 1
ATOM 1605 C CA . TRP A 1 219 ? 6.118 7.042 -10.996 1.00 96.69 219 TRP A CA 1
ATOM 1606 C C . TRP A 1 219 ? 5.419 7.498 -12.274 1.00 96.69 219 TRP A C 1
ATOM 1608 O O . TRP A 1 219 ? 4.471 6.846 -12.721 1.00 96.69 219 TRP A O 1
ATOM 1618 N N . SER A 1 220 ? 5.919 8.566 -12.902 1.00 95.69 220 SER A N 1
ATOM 1619 C CA . SER A 1 220 ? 5.404 9.022 -14.192 1.00 95.69 220 SER A CA 1
ATOM 1620 C C . SER A 1 220 ? 5.645 8.006 -15.312 1.00 95.69 220 SER A C 1
ATOM 1622 O O . SER A 1 220 ? 4.796 7.895 -16.194 1.00 95.69 220 SER A O 1
ATOM 1624 N N . ALA A 1 221 ? 6.765 7.276 -15.299 1.00 94.38 221 ALA A N 1
ATOM 1625 C CA . ALA A 1 221 ? 7.081 6.267 -16.309 1.00 94.38 221 ALA A CA 1
ATOM 1626 C C . ALA A 1 221 ? 6.127 5.064 -16.253 1.00 94.38 221 ALA A C 1
ATOM 1628 O O . ALA A 1 221 ? 5.678 4.592 -17.295 1.00 94.38 221 ALA A O 1
ATOM 1629 N N . ILE A 1 222 ? 5.763 4.607 -15.051 1.00 96.06 222 ILE A N 1
ATOM 1630 C CA . ILE A 1 222 ? 4.815 3.493 -14.874 1.00 96.06 222 ILE A CA 1
ATOM 1631 C C . ILE A 1 222 ? 3.344 3.936 -14.846 1.00 96.06 222 ILE A C 1
ATOM 1633 O O . ILE A 1 222 ? 2.450 3.095 -14.746 1.00 96.06 222 ILE A O 1
ATOM 1637 N N . GLY A 1 223 ? 3.082 5.246 -14.896 1.00 95.06 223 GLY A N 1
ATOM 1638 C CA . GLY A 1 223 ? 1.733 5.813 -14.860 1.00 95.06 223 GLY A CA 1
ATOM 1639 C C . GLY A 1 223 ? 1.008 5.617 -13.524 1.00 95.06 223 GLY A C 1
ATOM 1640 O O . GLY A 1 223 ? -0.216 5.482 -13.504 1.00 95.06 223 GLY A O 1
ATOM 1641 N N . PHE A 1 224 ? 1.741 5.571 -12.409 1.00 95.69 224 PHE A N 1
ATOM 1642 C CA . PHE A 1 224 ? 1.164 5.392 -11.076 1.00 95.69 224 PHE A CA 1
ATOM 1643 C C . PHE A 1 224 ? 1.050 6.726 -10.332 1.00 95.69 224 PHE A C 1
ATOM 1645 O O . PHE A 1 224 ? 2.031 7.444 -10.158 1.00 95.69 224 PHE A O 1
ATOM 1652 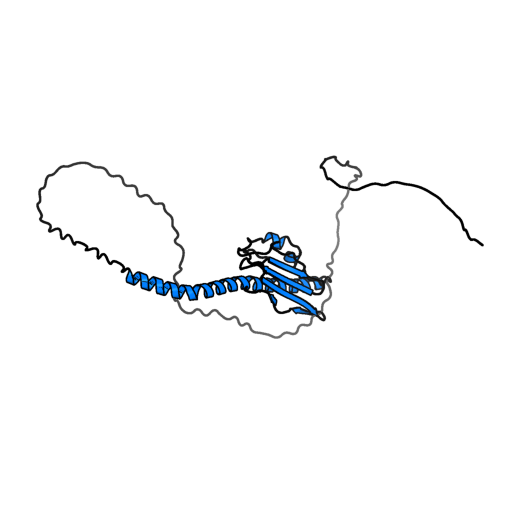N N . SER A 1 225 ? -0.145 7.027 -9.825 1.00 94.38 225 SER A N 1
ATOM 1653 C CA . SER A 1 225 ? -0.386 8.135 -8.903 1.00 94.38 225 SER A CA 1
ATOM 1654 C C . SER A 1 225 ? -1.502 7.791 -7.918 1.00 94.38 225 SER A C 1
ATOM 1656 O O . SER A 1 225 ? -2.354 6.933 -8.180 1.00 94.38 225 SER A O 1
ATOM 1658 N N . VAL A 1 226 ? -1.504 8.466 -6.767 1.00 93.31 226 VAL A N 1
ATOM 1659 C CA . VAL A 1 226 ? -2.592 8.370 -5.792 1.00 93.31 226 VAL A CA 1
ATOM 1660 C C . VAL A 1 226 ? -3.047 9.762 -5.363 1.00 93.31 226 VAL A C 1
ATOM 1662 O O . VAL A 1 226 ? -2.301 10.513 -4.738 1.00 93.31 226 VAL A O 1
ATOM 1665 N N . ASP A 1 227 ? -4.312 10.070 -5.650 1.00 92.44 227 ASP A N 1
ATOM 1666 C CA . ASP A 1 227 ? -4.915 11.391 -5.406 1.00 92.44 227 ASP A CA 1
ATOM 1667 C C . ASP A 1 227 ? -5.695 11.458 -4.080 1.00 92.44 227 ASP A C 1
ATOM 1669 O O . ASP A 1 227 ? -6.406 12.420 -3.795 1.00 92.44 227 ASP A O 1
ATOM 1673 N N . SER A 1 228 ? -5.600 10.412 -3.259 1.00 91.31 228 SER A N 1
ATOM 1674 C CA . SER A 1 228 ? -6.284 10.296 -1.969 1.00 91.31 228 SER A CA 1
ATOM 1675 C C . SER A 1 228 ? -5.287 10.277 -0.810 1.00 91.31 228 SER A C 1
ATOM 1677 O O . SER A 1 228 ? -4.131 9.915 -1.012 1.00 91.31 228 SER A O 1
ATOM 1679 N N . PRO A 1 229 ? -5.711 10.636 0.416 1.00 91.50 229 PRO A N 1
ATOM 1680 C CA . PRO A 1 229 ? -4.871 10.499 1.600 1.00 91.50 229 PRO A CA 1
ATOM 1681 C C . PRO A 1 229 ? -4.430 9.045 1.829 1.00 91.50 229 PRO A C 1
ATOM 1683 O O . PRO A 1 229 ? -5.267 8.140 1.769 1.00 91.50 229 PRO A O 1
ATOM 1686 N N . LEU A 1 230 ? -3.147 8.853 2.135 1.00 91.31 230 LEU A N 1
ATOM 1687 C CA . LEU A 1 230 ? -2.445 7.564 2.113 1.00 91.31 230 LEU A CA 1
ATOM 1688 C C . LEU A 1 230 ? -2.142 7.030 3.517 1.00 91.31 230 LEU A C 1
ATOM 1690 O O . LEU A 1 230 ? -1.739 7.799 4.395 1.00 91.31 230 LEU A O 1
ATOM 1694 N N . TYR A 1 231 ? -2.262 5.714 3.710 1.00 91.50 231 TYR A N 1
ATOM 1695 C CA . TYR A 1 231 ? -1.764 5.018 4.912 1.00 91.50 231 TYR A CA 1
ATOM 1696 C C . TYR A 1 231 ? -0.353 4.441 4.752 1.00 91.50 231 TYR A C 1
ATOM 1698 O O . TYR A 1 231 ? 0.243 4.027 5.741 1.00 91.50 231 TYR A O 1
ATOM 1706 N N . TYR A 1 232 ? 0.176 4.400 3.530 1.00 93.31 232 TYR A N 1
ATOM 1707 C CA . TYR A 1 232 ? 1.489 3.835 3.228 1.00 93.31 232 TYR A CA 1
ATOM 1708 C C . TYR A 1 232 ? 2.278 4.760 2.303 1.00 93.31 232 TYR A C 1
ATOM 1710 O O . TYR A 1 232 ? 1.701 5.435 1.450 1.00 93.31 232 TYR A O 1
ATOM 1718 N N . ALA A 1 233 ? 3.598 4.776 2.472 1.00 93.75 233 ALA A N 1
ATOM 1719 C CA . ALA A 1 233 ? 4.528 5.287 1.478 1.00 93.75 233 ALA A CA 1
ATOM 1720 C C . ALA A 1 233 ? 4.886 4.167 0.510 1.00 93.75 233 ALA A C 1
ATOM 1722 O O . ALA A 1 233 ? 5.187 3.055 0.942 1.00 93.75 233 ALA A O 1
ATOM 1723 N N . TYR A 1 234 ? 4.860 4.465 -0.783 1.00 95.94 234 TYR A N 1
ATOM 1724 C CA . TYR A 1 234 ? 5.167 3.510 -1.842 1.00 95.94 234 TYR A CA 1
ATOM 1725 C C . TYR A 1 234 ? 6.542 3.818 -2.417 1.00 95.94 234 TYR A C 1
ATOM 1727 O O . TYR A 1 234 ? 6.893 4.986 -2.549 1.00 95.94 234 TYR A O 1
ATOM 1735 N N . SER A 1 235 ? 7.310 2.794 -2.767 1.00 96.25 235 SER A N 1
ATOM 1736 C CA . SER A 1 235 ? 8.564 2.898 -3.515 1.00 96.25 235 SER A CA 1
ATOM 1737 C C . SER A 1 235 ? 8.682 1.743 -4.503 1.00 96.25 235 SER A C 1
ATOM 1739 O O . SER A 1 235 ? 8.096 0.676 -4.305 1.00 96.25 235 SER A O 1
ATOM 1741 N N . ALA A 1 236 ? 9.443 1.954 -5.570 1.00 97.12 236 ALA A N 1
ATOM 1742 C CA . ALA A 1 236 ? 9.822 0.906 -6.506 1.00 97.12 236 ALA A CA 1
ATOM 1743 C C . ALA A 1 236 ? 11.336 0.967 -6.691 1.00 97.12 236 ALA A C 1
ATOM 1745 O O . ALA A 1 236 ? 11.883 1.986 -7.104 1.00 97.12 236 ALA A O 1
ATOM 1746 N N . THR A 1 237 ? 12.036 -0.105 -6.331 1.00 96.56 237 THR A N 1
ATOM 1747 C CA . THR A 1 237 ? 13.470 -0.236 -6.614 1.00 96.56 237 THR A CA 1
ATOM 1748 C C . THR A 1 237 ? 13.637 -1.219 -7.752 1.00 96.56 237 THR A C 1
ATOM 1750 O O . THR A 1 237 ? 13.201 -2.364 -7.638 1.00 96.56 237 THR A O 1
ATOM 1753 N N . ALA A 1 238 ? 14.267 -0.782 -8.832 1.00 95.94 238 ALA A N 1
ATOM 1754 C CA . ALA A 1 238 ? 14.355 -1.544 -10.062 1.00 95.94 238 ALA A CA 1
ATOM 1755 C C . ALA A 1 238 ? 15.784 -1.652 -10.594 1.00 95.94 238 ALA A C 1
ATOM 1757 O O . ALA A 1 238 ? 16.668 -0.849 -10.296 1.00 95.94 238 ALA A O 1
ATOM 1758 N N . SER A 1 239 ? 15.983 -2.670 -11.417 1.00 91.94 239 SER A N 1
ATOM 1759 C CA . SER A 1 239 ? 17.158 -2.911 -12.241 1.00 91.94 239 SER A CA 1
ATOM 1760 C C . SER A 1 239 ? 16.712 -3.216 -13.676 1.00 91.94 239 SER A C 1
ATOM 1762 O O . SER A 1 239 ? 15.521 -3.248 -13.980 1.00 91.94 239 SER A O 1
ATOM 1764 N N . ALA A 1 240 ? 17.656 -3.506 -14.570 1.00 90.38 240 ALA A N 1
ATOM 1765 C CA . ALA A 1 240 ? 17.321 -3.931 -15.931 1.00 90.38 240 ALA A CA 1
ATOM 1766 C C . ALA A 1 240 ? 16.526 -5.254 -15.986 1.00 90.38 240 ALA A C 1
ATOM 1768 O O . ALA A 1 240 ? 15.860 -5.524 -16.977 1.00 90.38 240 ALA A O 1
ATOM 1769 N N . SER A 1 241 ? 16.600 -6.090 -14.942 1.00 93.12 241 SER A N 1
ATOM 1770 C CA . SER A 1 241 ? 16.042 -7.452 -14.964 1.00 93.12 241 SER A CA 1
ATOM 1771 C C . SER A 1 241 ? 15.149 -7.800 -13.782 1.00 93.12 241 SER A C 1
ATOM 1773 O O . SER A 1 241 ? 14.645 -8.915 -13.706 1.00 93.12 241 SER A O 1
ATOM 1775 N N . SER A 1 242 ? 14.919 -6.873 -12.862 1.00 95.12 242 SER A N 1
ATOM 1776 C CA . SER A 1 242 ? 14.051 -7.103 -11.713 1.00 95.12 242 SER A CA 1
ATOM 1777 C C . SER A 1 242 ? 13.549 -5.799 -11.129 1.00 95.12 242 SER A C 1
ATOM 1779 O O . SER A 1 242 ? 14.179 -4.755 -11.294 1.00 95.12 242 SER A O 1
ATOM 1781 N N . PHE A 1 243 ? 12.450 -5.873 -10.394 1.00 97.25 243 PHE A N 1
ATOM 1782 C CA . PHE A 1 243 ? 11.996 -4.783 -9.547 1.00 97.25 243 PHE A CA 1
ATOM 1783 C C . PHE A 1 243 ? 11.407 -5.315 -8.247 1.00 97.25 243 PHE A C 1
ATOM 1785 O O . PHE A 1 243 ? 10.983 -6.468 -8.151 1.00 97.25 243 PHE A O 1
ATOM 1792 N N . ASN A 1 244 ? 11.373 -4.449 -7.243 1.00 97.38 244 ASN A N 1
ATOM 1793 C CA . ASN A 1 244 ? 10.708 -4.671 -5.975 1.00 97.38 244 ASN A CA 1
ATOM 1794 C C . ASN A 1 244 ? 9.886 -3.431 -5.622 1.00 97.38 244 ASN A C 1
ATOM 1796 O O . ASN A 1 244 ? 10.445 -2.370 -5.331 1.00 97.38 244 ASN A O 1
ATOM 1800 N N . ALA A 1 245 ? 8.565 -3.578 -5.654 1.00 97.56 245 ALA A N 1
ATOM 1801 C CA . ALA A 1 245 ? 7.632 -2.571 -5.176 1.00 97.56 245 ALA A CA 1
ATOM 1802 C C . ALA A 1 245 ? 7.401 -2.778 -3.679 1.00 97.56 245 ALA A C 1
ATOM 1804 O O . ALA A 1 245 ? 7.118 -3.898 -3.252 1.00 97.56 245 ALA A O 1
ATOM 1805 N N . VAL A 1 246 ? 7.502 -1.714 -2.888 1.00 96.44 246 VAL A N 1
ATOM 1806 C CA . VAL A 1 246 ? 7.348 -1.756 -1.431 1.00 96.44 246 VAL A CA 1
ATOM 1807 C C . VAL A 1 246 ? 6.346 -0.696 -0.992 1.00 96.44 246 VAL A C 1
ATOM 1809 O O . VAL A 1 246 ? 6.404 0.443 -1.445 1.00 96.44 246 VAL A O 1
ATOM 1812 N N . ALA A 1 247 ? 5.436 -1.066 -0.097 1.00 95.50 247 ALA A N 1
ATOM 1813 C CA . ALA A 1 247 ? 4.604 -0.145 0.659 1.00 95.50 247 ALA A CA 1
ATOM 1814 C C . ALA A 1 247 ? 4.967 -0.248 2.143 1.00 95.50 247 ALA A C 1
ATOM 1816 O O . ALA A 1 247 ? 4.922 -1.338 2.714 1.00 95.50 247 ALA A O 1
ATOM 1817 N N . THR A 1 248 ? 5.294 0.880 2.764 1.00 92.81 248 THR A N 1
ATOM 1818 C CA . THR A 1 248 ? 5.727 0.966 4.165 1.00 92.81 248 THR A CA 1
ATOM 1819 C C . THR A 1 248 ? 4.827 1.936 4.917 1.00 92.81 248 THR A C 1
ATOM 1821 O O . THR A 1 248 ? 4.623 3.068 4.478 1.00 92.81 248 THR A O 1
ATOM 1824 N N . GLY A 1 249 ? 4.287 1.508 6.052 1.00 91.62 249 GLY A N 1
ATOM 1825 C CA . GLY A 1 249 ? 3.416 2.317 6.904 1.00 91.62 249 GLY A CA 1
ATOM 1826 C C . GLY A 1 249 ? 3.438 1.802 8.338 1.00 91.62 249 GLY A C 1
ATOM 1827 O O . GLY A 1 249 ? 3.783 0.652 8.575 1.00 91.62 249 GLY A O 1
ATOM 1828 N N . ASN A 1 250 ? 3.081 2.646 9.291 1.00 88.44 250 ASN A N 1
ATOM 1829 C CA . ASN A 1 250 ? 3.017 2.336 10.713 1.00 88.44 250 ASN A CA 1
ATOM 1830 C C . ASN A 1 250 ? 1.603 2.685 11.200 1.00 88.44 250 ASN A C 1
ATOM 1832 O O . ASN A 1 250 ? 1.308 3.815 11.582 1.00 88.44 250 ASN A O 1
ATOM 1836 N N . ILE A 1 251 ? 0.681 1.732 11.062 1.00 82.75 251 ILE A N 1
ATOM 1837 C CA . ILE A 1 251 ? -0.764 1.972 11.218 1.00 82.75 251 ILE A CA 1
ATOM 1838 C C . ILE A 1 251 ? -1.170 2.216 12.678 1.00 82.75 251 ILE A C 1
ATOM 1840 O O . ILE A 1 251 ? -2.200 2.857 12.932 1.00 82.75 251 ILE A O 1
ATOM 1844 N N . ASP A 1 252 ? -0.414 1.660 13.610 1.00 81.88 252 ASP A N 1
ATOM 1845 C CA . ASP A 1 252 ? -0.645 1.617 15.051 1.00 81.88 252 ASP A CA 1
ATOM 1846 C C . ASP A 1 252 ? 0.235 2.612 15.832 1.00 81.88 252 ASP A C 1
ATOM 1848 O O . ASP A 1 252 ? -0.080 2.929 16.979 1.00 81.88 252 ASP A O 1
ATOM 1852 N N . GLY A 1 253 ? 1.230 3.214 15.179 1.00 78.19 253 GLY A N 1
ATOM 1853 C CA . GLY A 1 253 ? 2.070 4.282 15.719 1.00 78.19 253 GLY A CA 1
ATOM 1854 C C . GLY A 1 253 ? 3.212 3.794 16.611 1.00 78.19 253 GLY A C 1
ATOM 1855 O O . GLY A 1 253 ? 3.694 4.574 17.433 1.00 78.19 253 GLY A O 1
ATOM 1856 N N . ASP A 1 254 ? 3.626 2.536 16.482 1.00 82.88 254 ASP A N 1
ATOM 1857 C CA . ASP A 1 254 ? 4.667 1.916 17.300 1.00 82.88 254 ASP A CA 1
ATOM 1858 C C . ASP A 1 254 ? 6.085 2.148 16.712 1.00 82.88 254 ASP A C 1
ATOM 1860 O O . ASP A 1 254 ? 6.311 3.085 15.942 1.00 82.88 254 ASP A O 1
ATOM 1864 N N . ALA A 1 255 ? 7.082 1.346 17.104 1.00 82.12 255 ALA A N 1
ATOM 1865 C CA . ALA A 1 255 ? 8.440 1.434 16.554 1.00 82.12 255 ALA A CA 1
ATOM 1866 C C . ALA A 1 255 ? 8.647 0.596 15.272 1.00 82.12 255 ALA A C 1
ATOM 1868 O O . ALA A 1 255 ? 9.737 0.631 14.691 1.00 82.12 255 ALA A O 1
ATOM 1869 N N . THR A 1 256 ? 7.634 -0.151 14.832 1.00 87.56 256 THR A N 1
ATOM 1870 C CA . THR A 1 256 ? 7.727 -1.186 13.805 1.00 87.56 256 THR A CA 1
ATOM 1871 C C . THR A 1 256 ? 6.885 -0.813 12.591 1.00 87.56 256 THR A C 1
ATOM 1873 O O . THR A 1 256 ? 5.695 -0.555 12.661 1.00 87.56 256 THR A O 1
ATOM 1876 N N . ASN A 1 257 ? 7.482 -0.834 11.402 1.00 89.62 257 ASN A N 1
ATOM 1877 C CA . ASN A 1 257 ? 6.700 -0.586 10.194 1.00 89.62 257 ASN A CA 1
ATOM 1878 C C . ASN A 1 257 ? 6.061 -1.885 9.682 1.00 89.62 257 ASN A C 1
ATOM 1880 O O . ASN A 1 257 ? 6.736 -2.912 9.538 1.00 89.62 257 ASN A O 1
ATOM 1884 N N . SER A 1 258 ? 4.789 -1.802 9.299 1.00 91.56 258 SER A N 1
ATOM 1885 C CA . SER A 1 258 ? 4.136 -2.752 8.406 1.00 91.56 258 SER A CA 1
ATOM 1886 C C . SER A 1 258 ? 4.670 -2.555 6.992 1.00 91.56 258 SER A C 1
ATOM 1888 O O . SER A 1 258 ? 4.617 -1.451 6.436 1.00 91.56 258 SER A O 1
ATOM 1890 N N . THR A 1 259 ? 5.161 -3.632 6.386 1.00 93.06 259 THR A N 1
ATOM 1891 C CA . THR A 1 259 ? 5.683 -3.601 5.018 1.00 93.06 259 THR A CA 1
ATOM 1892 C C . THR A 1 259 ? 4.987 -4.627 4.145 1.00 93.06 259 THR A C 1
ATOM 1894 O O . THR A 1 259 ? 4.792 -5.780 4.526 1.00 93.06 259 THR A O 1
ATOM 1897 N N . PHE A 1 260 ? 4.612 -4.191 2.951 1.00 95.12 260 PHE A N 1
ATOM 1898 C CA . PHE A 1 260 ? 4.082 -5.035 1.893 1.00 95.12 260 PHE A CA 1
ATOM 1899 C C . PHE A 1 260 ? 5.060 -4.924 0.737 1.00 95.12 260 PHE A C 1
ATOM 1901 O O . PHE A 1 260 ? 5.382 -3.813 0.320 1.00 95.12 260 PHE A O 1
ATOM 1908 N N . SER A 1 261 ? 5.551 -6.039 0.220 1.00 95.94 261 SER A N 1
ATOM 1909 C CA . SER A 1 261 ? 6.467 -6.031 -0.913 1.00 95.94 261 SER A CA 1
ATOM 1910 C C . SER A 1 261 ? 6.025 -7.003 -1.989 1.00 95.94 261 SER A C 1
ATOM 1912 O O . SER A 1 261 ? 5.444 -8.056 -1.721 1.00 95.94 261 SER A O 1
ATOM 1914 N N . ARG A 1 262 ? 6.279 -6.636 -3.240 1.00 97.44 262 ARG A N 1
ATOM 1915 C CA . ARG A 1 262 ? 6.082 -7.515 -4.385 1.00 97.44 262 ARG A CA 1
ATOM 1916 C C . ARG A 1 262 ? 7.242 -7.340 -5.340 1.00 97.44 262 ARG A C 1
ATOM 1918 O O . ARG A 1 262 ? 7.429 -6.267 -5.910 1.00 97.44 262 ARG A O 1
ATOM 1925 N N . ALA A 1 263 ? 7.981 -8.423 -5.524 1.00 96.69 263 ALA A N 1
ATOM 1926 C CA . ALA A 1 263 ? 9.091 -8.476 -6.453 1.00 96.69 263 ALA A CA 1
ATOM 1927 C C . ALA A 1 263 ? 8.686 -9.150 -7.766 1.00 96.69 263 ALA A C 1
ATOM 1929 O O . ALA A 1 263 ? 7.788 -9.996 -7.800 1.00 96.69 263 ALA A O 1
ATOM 1930 N N . ALA A 1 264 ? 9.386 -8.803 -8.838 1.00 96.88 264 ALA A N 1
ATOM 1931 C CA . ALA A 1 264 ? 9.373 -9.547 -10.086 1.00 96.88 264 ALA A CA 1
ATOM 1932 C C . ALA A 1 264 ? 10.777 -9.588 -10.685 1.00 96.88 264 ALA A C 1
ATOM 1934 O O . ALA A 1 264 ? 11.587 -8.688 -10.450 1.00 96.88 264 ALA A O 1
ATOM 1935 N N . ALA A 1 265 ? 11.052 -10.618 -11.475 1.00 95.31 265 ALA A N 1
ATOM 1936 C CA . ALA A 1 265 ? 12.305 -10.754 -12.202 1.00 95.31 265 ALA A CA 1
ATOM 1937 C C . ALA A 1 265 ? 12.064 -11.299 -13.610 1.00 95.31 265 ALA A C 1
ATOM 1939 O O . ALA A 1 265 ? 11.103 -12.030 -13.847 1.00 95.31 265 ALA A O 1
ATOM 1940 N N . LEU A 1 266 ? 12.955 -10.952 -14.532 1.00 94.31 266 LEU A N 1
ATOM 1941 C CA . LEU A 1 266 ? 13.027 -11.550 -15.853 1.00 94.31 266 LEU A CA 1
ATOM 1942 C C . LEU A 1 266 ? 13.719 -12.900 -15.759 1.00 94.31 266 LEU A C 1
ATOM 1944 O O . LEU A 1 266 ? 14.893 -12.979 -15.401 1.00 94.31 266 LEU A O 1
ATOM 1948 N N . ASN A 1 267 ? 13.011 -13.944 -16.162 1.00 92.69 267 ASN A N 1
ATOM 1949 C CA . ASN A 1 267 ? 13.554 -15.284 -16.295 1.00 92.69 267 ASN A CA 1
ATOM 1950 C C . ASN A 1 267 ? 13.297 -15.755 -17.724 1.00 92.69 267 ASN A C 1
ATOM 1952 O O . ASN A 1 267 ? 12.153 -15.847 -18.156 1.00 92.69 267 ASN A O 1
ATOM 1956 N N . ALA A 1 268 ? 14.373 -16.013 -18.472 1.00 88.31 268 ALA A N 1
ATOM 1957 C CA . ALA A 1 268 ? 14.308 -16.436 -19.875 1.00 88.31 268 ALA A CA 1
ATOM 1958 C C . ALA A 1 268 ? 13.463 -15.511 -20.787 1.00 88.31 268 ALA A C 1
ATOM 1960 O O . ALA A 1 268 ? 12.835 -15.974 -21.733 1.00 88.31 268 ALA A O 1
ATOM 1961 N N . GLY A 1 269 ? 13.463 -14.201 -20.511 1.00 85.19 269 GLY A N 1
ATOM 1962 C CA . GLY A 1 269 ? 12.734 -13.201 -21.303 1.00 85.19 269 GLY A CA 1
ATOM 1963 C C . GLY A 1 269 ? 11.277 -12.977 -20.886 1.00 85.19 269 GLY A C 1
ATOM 1964 O O . GLY A 1 269 ? 10.628 -12.103 -21.448 1.00 85.19 269 GLY A O 1
ATOM 1965 N N . GLU A 1 270 ? 10.777 -13.702 -19.884 1.00 89.88 270 GLU A N 1
ATOM 1966 C CA . GLU A 1 270 ? 9.437 -13.506 -19.326 1.00 89.88 270 GLU A CA 1
ATOM 1967 C C . GLU A 1 270 ? 9.507 -12.885 -17.926 1.00 89.88 270 GLU A C 1
ATOM 1969 O O . GLU A 1 270 ? 10.372 -13.229 -17.114 1.00 89.88 270 GLU A O 1
ATOM 1974 N N . ILE A 1 271 ? 8.578 -11.975 -17.625 1.00 94.12 271 ILE A N 1
ATOM 1975 C CA . ILE A 1 271 ? 8.458 -11.373 -16.297 1.00 94.12 271 ILE A CA 1
ATOM 1976 C C . ILE A 1 271 ? 7.740 -12.351 -15.367 1.00 94.12 271 ILE A C 1
ATOM 1978 O O . ILE A 1 271 ? 6.545 -12.604 -15.507 1.00 94.12 271 ILE A O 1
ATOM 1982 N N . GLN A 1 272 ? 8.443 -12.833 -14.349 1.00 95.19 272 GLN A N 1
ATOM 1983 C CA . GLN A 1 272 ? 7.878 -13.675 -13.301 1.00 95.19 272 GLN A CA 1
ATOM 1984 C C . GLN A 1 272 ? 7.664 -12.854 -12.030 1.00 95.19 272 GLN A C 1
ATOM 1986 O O . GLN A 1 272 ? 8.614 -12.409 -11.387 1.00 95.19 272 GLN A O 1
ATOM 1991 N N . GLY A 1 273 ? 6.397 -12.632 -11.674 1.00 93.56 273 GLY A N 1
ATOM 1992 C CA . GLY A 1 273 ? 6.011 -11.931 -10.451 1.00 93.56 273 GLY A CA 1
ATOM 1993 C C . GLY A 1 273 ? 5.880 -12.865 -9.252 1.00 93.56 273 GLY A C 1
ATOM 1994 O O . GLY A 1 273 ? 5.198 -13.886 -9.328 1.00 93.56 273 GLY A O 1
ATOM 1995 N N . ALA A 1 274 ? 6.459 -12.478 -8.119 1.00 93.19 274 ALA A N 1
ATOM 1996 C CA . ALA A 1 274 ? 6.211 -13.126 -6.840 1.00 93.19 274 ALA A CA 1
ATOM 1997 C C . ALA A 1 274 ? 4.833 -12.737 -6.270 1.00 93.19 274 ALA A C 1
ATOM 1999 O O . ALA A 1 274 ? 4.212 -11.738 -6.665 1.00 93.19 274 ALA A O 1
ATOM 2000 N N . GLN A 1 275 ? 4.363 -13.538 -5.310 1.00 94.75 275 GLN A N 1
ATOM 2001 C CA . GLN A 1 275 ? 3.241 -13.164 -4.450 1.00 94.75 275 GLN A CA 1
ATOM 2002 C C . GLN A 1 275 ? 3.617 -11.957 -3.582 1.00 94.75 275 GLN A C 1
ATOM 2004 O O . GLN A 1 275 ? 4.796 -11.682 -3.358 1.00 94.75 275 GLN A O 1
ATOM 2009 N N . ILE A 1 276 ? 2.606 -11.240 -3.094 1.00 95.06 276 ILE A N 1
ATOM 2010 C CA . ILE A 1 276 ? 2.830 -10.150 -2.143 1.00 95.06 276 ILE A CA 1
ATOM 2011 C C . ILE A 1 276 ? 3.308 -10.763 -0.826 1.00 95.06 276 ILE A C 1
ATOM 2013 O O . ILE A 1 276 ? 2.625 -11.604 -0.243 1.00 95.06 276 ILE A O 1
ATOM 2017 N N . VAL A 1 277 ? 4.479 -10.332 -0.370 1.00 95.25 277 VAL A N 1
ATOM 2018 C CA . VAL A 1 277 ? 5.034 -10.673 0.936 1.00 95.25 277 VAL A CA 1
ATOM 2019 C C . VAL A 1 277 ? 4.620 -9.582 1.909 1.00 95.25 277 VAL A C 1
ATOM 2021 O O . VAL A 1 277 ? 4.807 -8.396 1.638 1.00 95.25 277 VAL A O 1
ATOM 2024 N N . ILE A 1 278 ? 4.043 -9.980 3.038 1.00 93.19 278 ILE A N 1
ATOM 2025 C CA . ILE A 1 278 ? 3.603 -9.053 4.075 1.00 93.19 278 ILE A CA 1
ATOM 2026 C C . ILE A 1 278 ? 4.421 -9.318 5.333 1.00 93.19 278 ILE A C 1
ATOM 2028 O O . ILE A 1 278 ? 4.513 -10.457 5.788 1.00 93.19 278 ILE A O 1
ATOM 2032 N N . THR A 1 279 ? 5.012 -8.265 5.888 1.00 90.81 279 THR A N 1
ATOM 2033 C CA . THR A 1 279 ? 5.778 -8.310 7.137 1.00 90.81 279 THR A CA 1
ATOM 2034 C C . THR A 1 279 ? 5.137 -7.348 8.128 1.00 90.81 279 THR A C 1
ATOM 2036 O O . THR A 1 279 ? 4.876 -6.194 7.781 1.00 90.81 279 THR A O 1
ATOM 2039 N N . ASN A 1 280 ? 4.893 -7.817 9.354 1.00 86.25 280 ASN A N 1
ATOM 2040 C CA . ASN A 1 280 ? 4.264 -7.043 10.433 1.00 86.25 280 ASN A CA 1
ATOM 2041 C C . ASN A 1 280 ? 2.894 -6.474 10.020 1.00 86.25 280 ASN A C 1
ATOM 2043 O O . ASN A 1 280 ? 2.609 -5.292 10.196 1.00 86.25 280 ASN A O 1
ATOM 2047 N N . GLU A 1 281 ? 2.053 -7.315 9.405 1.00 72.81 281 GLU A N 1
ATOM 2048 C CA . GLU A 1 281 ? 0.796 -6.903 8.764 1.00 72.81 281 GLU A CA 1
ATOM 2049 C C . GLU A 1 281 ? -0.205 -6.203 9.696 1.00 72.81 281 GLU A C 1
ATOM 2051 O O . GLU A 1 281 ? -1.064 -5.462 9.212 1.00 72.81 281 GLU A O 1
ATOM 2056 N N . LEU A 1 282 ? -0.127 -6.469 11.006 1.00 65.00 282 LEU A N 1
ATOM 2057 C CA . LEU A 1 282 ? -1.162 -6.132 11.986 1.00 65.00 282 LEU A CA 1
ATOM 2058 C C . LEU A 1 282 ? -0.668 -6.004 13.440 1.00 65.00 282 LEU A C 1
ATOM 2060 O O . LEU A 1 282 ? -1.540 -5.928 14.320 1.00 65.00 282 LEU A O 1
ATOM 2064 N N . GLU A 1 283 ? 0.649 -5.989 13.701 1.00 55.22 283 GLU A N 1
ATOM 2065 C CA . GLU A 1 283 ? 1.119 -5.585 15.044 1.00 55.22 283 GLU A CA 1
ATOM 2066 C C . GLU A 1 283 ? 0.558 -4.178 15.382 1.00 55.22 283 GLU A C 1
ATOM 2068 O O . GLU A 1 283 ? 0.219 -3.409 14.444 1.00 55.22 283 GLU A O 1
#

Sequence (283 aa):
MVAARSRHQHPHAAPGTSVGHPCTLKAGNVGCPIPSSLTDESRHPKGVGQGSCFNPPGTMPAEQVRSSAEQPTIARRGGGGFRRWHDDCNDPFRPIRGSGTSSGSSRLINQRTEGTSMKRSMKKVLAGFTLVELMIVVVILGILAAVAIPAFTRYVKRSKTSEATGNISKIYQGEVSYFNQSSEQSVASFASAAATPSGTPSASKFPAQPTAFTGDSGWSAIGFSVDSPLYYAYSATASASSFNAVATGNIDGDATNSTFSRAAALNAGEIQGAQIVITNELE